Protein AF-A0A7R8ZT11-F1 (afdb_monomer)

Mean predicted aligned error: 12.41 Å

Organism: NCBI:txid163714

Solvent-accessible surface area (backbone atoms only — not comparable to full-atom values): 19523 Å² total; per-residue (Å²): 108,67,71,62,51,53,49,49,50,23,44,51,50,37,40,54,50,40,50,67,35,87,71,30,48,39,66,86,60,92,81,59,77,40,40,55,32,38,47,83,44,87,46,26,55,61,50,39,49,46,36,60,77,75,43,62,62,94,85,48,67,56,92,60,43,49,27,30,87,73,43,95,49,82,79,41,38,38,29,18,35,38,46,68,54,80,60,58,59,69,60,38,50,49,48,38,50,47,50,51,54,42,65,74,65,52,66,49,76,48,78,46,81,59,100,64,36,32,41,37,34,36,26,60,79,56,58,66,69,57,55,50,48,55,34,46,75,71,51,40,46,40,86,88,74,68,62,76,81,88,97,57,83,43,61,77,72,38,45,71,50,94,97,43,27,31,68,63,78,74,39,60,89,73,72,83,79,61,64,48,67,37,38,22,34,41,74,88,68,90,75,91,54,88,50,66,72,54,45,54,52,32,56,76,70,70,52,86,80,66,50,72,62,53,49,50,51,49,51,52,50,56,44,64,76,51,47,74,54,46,93,84,37,38,53,75,52,57,37,51,43,60,41,73,40,50,50,71,58,47,52,59,48,37,72,80,33,77,84,64,57,66,43,85,50,85,86,28,33,29,36,41,44,39,54,60,38,36,76,71,61,42,42,50,37,68,62,87,41,24,31,26,30,74,79,31,42,35,25,46,34,36,82,51,96,50,51,76,63,54,53,49,53,53,52,49,53,51,33,53,52,43,27,72,75,66,76,42,74,63,48,69,60,58,84,87,83,76,91,129

Secondary structure (DSSP, 8-state):
-HHHHHHHHHHHHHHHHHHTSTT-B-PPPSS-SEEEEE-S-S-HHHHHHHHHHH--BTTB----EESGGGSSSTTTTTTEEEEE--S-HHHHHHHHHHHHHHHHH---EEEEE-SSEEEEEEETTS-HHHHHHHHHHTT-B-TTS----SSS--HHHHT-BTTB-IIIIISTTT----EEEEEEEPSS------SHHHHHHHHHTT-SS--HHHHHHHHHHHHHHHS--TTTS-EEEE-BPPPEE-HHHHHHHHHH-TT--EEEETTEEEE-HHHHHHHTT-TT-EETTEEE-SS-TTEEEESSS--HHHHHHHHHHHHHHHHHHHS-PPPBSS------

Nearest PDB structures (foldseek):
  4jay-assembly1_A  TM=9.332E-01  e=8.744E-22  Pseudomonas aeruginosa PAO1
  3i99-assembly1_A  TM=8.930E-01  e=1.673E-18  Vibrio cholerae O1 biovar El Tor str. N16961
  1uxy-assembly1_A  TM=8.915E-01  e=1.581E-18  Escherichia coli
  2q85-assembly1_A  TM=8.861E-01  e=2.636E-18  Escherichia coli
  2gb3-assembly3_E  TM=9.136E-01  e=2.667E-07  Thermotoga maritima

Sequence (340 aa):
MEVREEYIKRRDALVNALNAIDGVTCPMPKGAFYCVAKLPVEDAEHFCQWLLESFDVNGDTLMMAPGAGFYSDPNNGKDEVRLAYVLNSDDLLKCAKIIEEGLKAYPGIEVQETSGAVLVSAAAGEVWDELVAFCVQKNWGGLENLSLIPGTLSPEECRFEYRDSLFKSHAPGRYLIWKVHFVLKKSPHEVHTQYGAIQEELNQRNIQNPTIADIREVVCYIRQSKLPDPKKLPNGGSFFKNPVVTKVQYDALKEKHPNLVAYPSGSDMKLAAGWLIDNLGWKGKRMGKVGVHDKQALVLVNYEDGSGKDIYDLSQAIIQEVSQAYDVELEREVRVVTSS

Structure (mmCIF, N/CA/C/O backbone):
data_AF-A0A7R8ZT11-F1
#
_entry.id   AF-A0A7R8ZT11-F1
#
loop_
_atom_site.group_PDB
_atom_site.id
_atom_site.type_symbol
_atom_site.label_atom_id
_atom_site.label_alt_id
_atom_site.label_comp_id
_atom_site.label_asym_id
_atom_site.label_entity_id
_atom_site.label_seq_id
_atom_site.pdbx_PDB_ins_code
_atom_site.Cartn_x
_atom_site.Cartn_y
_atom_site.Cartn_z
_atom_site.occupancy
_atom_site.B_iso_or_equiv
_atom_site.auth_seq_id
_atom_site.auth_comp_id
_atom_site.auth_asym_id
_atom_site.auth_atom_id
_atom_site.pdbx_PDB_model_num
ATOM 1 N N . MET A 1 1 ? 26.269 -11.661 -51.919 1.00 60.69 1 MET A N 1
ATOM 2 C CA . MET A 1 1 ? 26.413 -10.220 -51.612 1.00 60.69 1 MET A CA 1
ATOM 3 C C . MET A 1 1 ? 25.163 -9.714 -50.923 1.00 60.69 1 MET A C 1
ATOM 5 O O . MET A 1 1 ? 25.269 -9.324 -49.773 1.00 60.69 1 MET A O 1
ATOM 9 N N . GLU A 1 2 ? 23.997 -9.903 -51.536 1.00 75.19 2 GLU A N 1
ATOM 10 C CA . GLU A 1 2 ? 22.678 -9.447 -51.063 1.00 75.19 2 GLU A CA 1
ATOM 11 C C . GLU A 1 2 ? 22.346 -9.770 -49.589 1.00 75.19 2 GLU A C 1
ATOM 13 O O . GLU A 1 2 ? 22.027 -8.877 -48.814 1.00 75.19 2 GLU A O 1
ATOM 18 N N . VAL A 1 3 ? 22.527 -11.021 -49.141 1.00 78.75 3 VAL A N 1
ATOM 19 C CA . VAL A 1 3 ? 22.252 -11.414 -47.738 1.00 78.75 3 VAL A CA 1
ATOM 20 C C . VAL A 1 3 ? 23.179 -10.710 -46.740 1.00 78.75 3 VAL A C 1
ATOM 22 O O . VAL A 1 3 ? 22.765 -10.342 -45.645 1.00 78.75 3 VAL A O 1
ATOM 25 N N . ARG A 1 4 ? 24.450 -10.512 -47.111 1.00 83.06 4 ARG A N 1
ATOM 26 C CA . ARG A 1 4 ? 25.437 -9.840 -46.255 1.00 83.06 4 ARG A CA 1
ATOM 27 C C . ARG A 1 4 ? 25.153 -8.341 -46.166 1.00 83.06 4 ARG A C 1
ATOM 29 O O . ARG A 1 4 ? 25.341 -7.762 -45.103 1.00 83.06 4 ARG A O 1
ATOM 36 N N . GLU A 1 5 ? 24.715 -7.732 -47.261 1.00 86.19 5 GLU A N 1
ATOM 37 C CA . GLU A 1 5 ? 24.326 -6.320 -47.314 1.00 86.19 5 GLU A CA 1
ATOM 38 C C . GLU A 1 5 ? 23.067 -6.058 -46.489 1.00 86.19 5 GLU A C 1
ATOM 40 O O . GLU A 1 5 ? 23.065 -5.157 -45.655 1.00 86.19 5 GLU A O 1
ATOM 45 N N . GLU A 1 6 ? 22.042 -6.899 -46.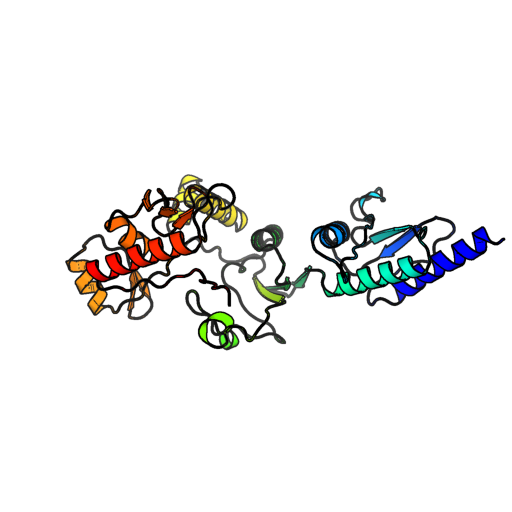633 1.00 86.19 6 GLU A N 1
ATOM 46 C CA . GLU A 1 6 ? 20.817 -6.816 -45.834 1.00 86.19 6 GLU A CA 1
ATOM 47 C C . GLU A 1 6 ? 21.102 -7.008 -44.336 1.00 86.19 6 GLU A C 1
ATOM 49 O O . GLU A 1 6 ? 20.563 -6.301 -43.485 1.00 86.19 6 GLU A O 1
ATOM 54 N N . TYR A 1 7 ? 22.015 -7.919 -44.000 1.00 86.06 7 TYR A N 1
ATOM 55 C CA . TYR A 1 7 ? 22.458 -8.125 -42.627 1.00 86.06 7 TYR A CA 1
ATOM 56 C C . TYR A 1 7 ? 23.177 -6.900 -42.045 1.00 86.06 7 TYR A C 1
ATOM 58 O O . TYR A 1 7 ? 22.883 -6.480 -40.926 1.00 86.06 7 TYR A O 1
ATOM 66 N N . ILE A 1 8 ? 24.103 -6.309 -42.808 1.00 88.81 8 ILE A N 1
ATOM 67 C CA . ILE A 1 8 ? 24.802 -5.078 -42.417 1.00 88.81 8 ILE A CA 1
ATOM 68 C C . ILE A 1 8 ? 23.792 -3.945 -42.224 1.00 88.81 8 ILE A C 1
ATOM 70 O O . ILE A 1 8 ? 23.846 -3.254 -41.213 1.00 88.81 8 ILE A O 1
ATOM 74 N N . LYS A 1 9 ? 22.819 -3.814 -43.130 1.00 91.31 9 LYS A N 1
ATOM 75 C CA . LYS A 1 9 ? 21.756 -2.811 -43.044 1.00 91.31 9 LYS A CA 1
ATOM 76 C C . LYS A 1 9 ? 20.919 -2.956 -41.769 1.00 91.31 9 LYS A C 1
ATOM 78 O O . LYS A 1 9 ? 20.691 -1.963 -41.087 1.00 91.31 9 LYS A O 1
ATOM 83 N N . ARG A 1 10 ? 20.478 -4.171 -41.421 1.00 92.75 10 ARG A N 1
ATOM 84 C CA . ARG A 1 10 ? 19.708 -4.439 -40.187 1.00 92.75 10 ARG A CA 1
ATOM 85 C C . ARG A 1 10 ? 20.514 -4.159 -38.927 1.00 92.75 10 ARG A C 1
ATOM 87 O O . ARG A 1 10 ? 20.012 -3.499 -38.021 1.00 92.75 10 ARG A O 1
ATOM 94 N N . ARG A 1 11 ? 21.766 -4.628 -38.896 1.00 93.19 11 ARG A N 1
ATOM 95 C CA . ARG A 1 11 ? 22.707 -4.359 -37.805 1.00 93.19 11 ARG A CA 1
ATOM 96 C C . ARG A 1 11 ? 22.867 -2.859 -37.596 1.00 93.19 11 ARG A C 1
ATOM 98 O O . ARG A 1 11 ? 22.682 -2.383 -36.485 1.00 93.19 11 ARG A O 1
ATOM 105 N N . ASP A 1 12 ? 23.209 -2.135 -38.658 1.00 93.88 12 ASP A N 1
ATOM 106 C CA . ASP A 1 12 ? 23.508 -0.708 -38.583 1.00 93.88 12 ASP A CA 1
ATOM 107 C C . ASP A 1 12 ? 22.255 0.083 -38.199 1.00 93.88 12 ASP A C 1
ATOM 109 O O . ASP A 1 12 ? 22.345 0.978 -37.366 1.00 93.88 12 ASP A O 1
ATOM 113 N N . ALA A 1 13 ? 21.078 -0.285 -38.719 1.00 94.00 13 ALA A N 1
ATOM 114 C CA . ALA A 1 13 ? 19.811 0.331 -38.330 1.00 94.00 13 ALA A CA 1
ATOM 115 C C . ALA A 1 13 ? 19.540 0.195 -36.823 1.00 94.00 13 ALA A C 1
ATOM 117 O O . ALA A 1 13 ? 19.304 1.204 -36.162 1.00 94.00 13 ALA A O 1
ATOM 118 N N . LEU A 1 14 ? 19.622 -1.023 -36.270 1.00 94.88 14 LEU A N 1
ATOM 119 C CA . LEU A 1 14 ? 19.383 -1.245 -34.842 1.00 94.88 14 LEU A CA 1
ATOM 120 C C . LEU A 1 14 ? 20.453 -0.567 -33.976 1.00 94.88 14 LEU A C 1
ATOM 122 O O . LEU A 1 14 ? 20.117 0.159 -33.049 1.00 94.88 14 LEU A O 1
ATOM 126 N N . VAL A 1 15 ? 21.739 -0.780 -34.276 1.00 95.69 15 VAL A N 1
ATOM 127 C CA . VAL A 1 15 ? 22.851 -0.250 -33.467 1.00 95.69 15 VAL A CA 1
ATOM 128 C C . VAL A 1 15 ? 22.855 1.279 -33.465 1.00 95.69 15 VAL A C 1
ATOM 130 O O . VAL A 1 15 ? 23.066 1.884 -32.416 1.00 95.69 15 VAL A O 1
ATOM 133 N N . ASN A 1 16 ? 22.598 1.920 -34.609 1.00 96.12 16 ASN A N 1
ATOM 134 C CA . ASN A 1 16 ? 22.519 3.379 -34.674 1.00 96.12 16 ASN A CA 1
ATOM 135 C C . ASN A 1 16 ? 21.292 3.910 -33.925 1.00 96.12 16 ASN A C 1
ATOM 137 O O . ASN A 1 16 ? 21.411 4.914 -33.231 1.00 96.12 16 ASN A O 1
ATOM 141 N N . ALA A 1 17 ? 20.141 3.237 -34.031 1.00 95.88 17 ALA A N 1
ATOM 142 C CA . ALA A 1 17 ? 18.938 3.631 -33.302 1.00 95.88 17 ALA A CA 1
ATOM 143 C C . ALA A 1 17 ? 19.121 3.499 -31.782 1.00 95.88 17 ALA A C 1
ATOM 145 O O . ALA A 1 17 ? 18.764 4.414 -31.053 1.00 95.88 17 ALA A O 1
ATOM 146 N N . LEU A 1 18 ? 19.745 2.416 -31.305 1.00 96.38 18 LEU A N 1
ATOM 147 C CA . LEU A 1 18 ? 20.050 2.232 -29.882 1.00 96.38 18 LEU A CA 1
ATOM 148 C C . LEU A 1 18 ? 21.017 3.297 -29.357 1.00 96.38 18 LEU A C 1
ATOM 150 O O . LEU A 1 18 ? 20.770 3.869 -28.306 1.00 96.38 18 LEU A O 1
ATOM 154 N N . ASN A 1 19 ? 22.087 3.605 -30.095 1.00 97.00 19 ASN A N 1
ATOM 155 C CA . ASN A 1 19 ? 23.046 4.645 -29.697 1.00 97.00 19 ASN A CA 1
ATOM 156 C C . ASN A 1 19 ? 22.486 6.079 -29.800 1.00 97.00 19 ASN A C 1
ATOM 158 O O . ASN A 1 19 ? 23.157 7.016 -29.375 1.00 97.00 19 ASN A O 1
ATOM 162 N N . ALA A 1 20 ? 21.301 6.271 -30.387 1.00 96.19 20 ALA A N 1
ATOM 163 C CA . ALA A 1 20 ? 20.607 7.558 -30.386 1.00 96.19 20 ALA A CA 1
ATOM 164 C C . ALA A 1 20 ? 19.774 7.782 -29.110 1.00 96.19 20 ALA A C 1
ATOM 166 O O . ALA A 1 20 ? 19.341 8.908 -28.866 1.00 96.19 20 ALA A O 1
ATOM 167 N N . ILE A 1 21 ? 19.549 6.734 -28.310 1.00 95.44 21 ILE A N 1
ATOM 168 C CA . ILE A 1 21 ? 18.826 6.804 -27.039 1.00 95.44 21 ILE A CA 1
ATOM 169 C C . ILE A 1 21 ? 19.785 7.299 -25.954 1.00 95.44 21 ILE A C 1
ATOM 171 O O . ILE A 1 21 ? 20.896 6.786 -25.813 1.00 95.44 21 ILE A O 1
ATOM 175 N N . ASP A 1 22 ? 19.351 8.285 -25.169 1.00 90.31 22 ASP A N 1
ATOM 176 C CA . ASP A 1 22 ? 20.171 8.847 -24.096 1.00 90.31 22 ASP A CA 1
ATOM 177 C C . ASP A 1 22 ? 20.555 7.776 -23.057 1.00 90.31 22 ASP A C 1
ATOM 179 O O . ASP A 1 22 ? 19.737 6.951 -22.648 1.00 90.31 22 ASP A O 1
ATOM 183 N N . GLY A 1 23 ? 21.829 7.755 -22.662 1.00 89.81 23 GLY A N 1
ATOM 184 C CA . GLY A 1 23 ? 22.378 6.773 -21.719 1.00 89.81 23 GLY A CA 1
ATOM 185 C C . GLY A 1 23 ? 22.571 5.343 -22.251 1.00 89.81 23 GLY A C 1
ATOM 186 O O . GLY A 1 23 ? 23.163 4.525 -21.545 1.00 89.81 23 GLY A O 1
ATOM 187 N N . VAL A 1 24 ? 22.139 5.020 -23.477 1.00 95.94 24 VAL A N 1
ATOM 188 C CA . VAL A 1 24 ? 22.341 3.693 -24.084 1.00 95.94 24 VAL A CA 1
ATOM 189 C C . VAL A 1 24 ? 23.646 3.658 -24.874 1.00 95.94 24 VAL A C 1
ATOM 191 O O . VAL A 1 24 ? 23.954 4.558 -25.652 1.00 95.94 24 VAL A O 1
ATOM 194 N N . THR A 1 25 ? 24.417 2.580 -24.716 1.00 96.06 25 THR A N 1
ATOM 195 C CA . THR A 1 25 ? 25.615 2.345 -25.537 1.00 96.06 25 THR A CA 1
ATOM 196 C C . THR A 1 25 ? 25.604 0.948 -26.135 1.00 96.06 25 THR A C 1
ATOM 198 O O . THR A 1 25 ? 25.435 -0.050 -25.442 1.00 96.06 25 THR A O 1
ATOM 201 N N . CYS A 1 26 ? 25.794 0.853 -27.448 1.00 96.06 26 CYS A N 1
ATOM 202 C CA . CYS A 1 26 ? 25.791 -0.411 -28.171 1.00 96.06 26 CYS A CA 1
ATOM 203 C C . CYS A 1 26 ? 27.009 -0.496 -29.105 1.00 96.06 26 CYS A C 1
ATOM 205 O O . CYS A 1 26 ? 27.027 0.152 -30.158 1.00 96.06 26 CYS A O 1
ATOM 207 N N . PRO A 1 27 ? 28.056 -1.267 -28.750 1.00 93.56 27 PRO A N 1
ATOM 208 C CA . PRO A 1 27 ? 29.208 -1.461 -29.619 1.00 93.56 27 PRO A CA 1
ATOM 209 C C . PRO A 1 27 ? 28.843 -2.232 -30.891 1.00 93.56 27 PRO A C 1
ATOM 211 O O . PRO A 1 27 ? 28.053 -3.176 -30.881 1.00 93.56 27 PRO A O 1
ATOM 214 N N . MET A 1 28 ? 29.499 -1.873 -31.997 1.00 91.88 28 MET A N 1
ATOM 215 C CA . MET A 1 28 ? 29.279 -2.525 -33.286 1.00 91.88 28 MET A CA 1
ATOM 216 C C . MET A 1 28 ? 29.750 -3.995 -33.253 1.00 91.88 28 MET A C 1
ATOM 218 O O . MET A 1 28 ? 30.942 -4.252 -33.036 1.00 91.88 28 MET A O 1
ATOM 222 N N . PRO A 1 29 ? 28.870 -4.982 -33.510 1.00 89.12 29 PRO A N 1
ATOM 223 C CA . PRO A 1 29 ? 29.236 -6.391 -33.422 1.00 89.12 29 PRO A CA 1
ATOM 224 C C . PRO A 1 29 ? 30.110 -6.836 -34.606 1.00 89.12 29 PRO A C 1
ATOM 226 O O . PRO A 1 29 ? 29.839 -6.537 -35.773 1.00 89.12 29 PRO A O 1
ATOM 229 N N . LYS A 1 30 ? 31.154 -7.621 -34.308 1.00 79.56 30 LYS A N 1
ATOM 230 C CA . LYS A 1 30 ? 32.132 -8.150 -35.279 1.00 79.56 30 LYS A CA 1
ATOM 231 C C . LYS A 1 30 ? 31.776 -9.571 -35.747 1.00 79.56 30 LYS A C 1
ATOM 233 O O . LYS A 1 30 ? 32.605 -10.470 -35.681 1.00 79.56 30 LYS A O 1
ATOM 238 N N . GLY A 1 31 ? 30.537 -9.771 -36.211 1.00 73.31 31 GLY A N 1
ATOM 239 C CA . GLY A 1 31 ? 30.114 -11.009 -36.895 1.00 73.31 31 GLY A CA 1
ATOM 240 C C . GLY A 1 31 ? 29.087 -11.897 -36.179 1.00 73.31 31 GLY A C 1
ATOM 241 O O . GLY A 1 31 ? 28.786 -12.972 -36.683 1.00 73.31 31 GLY A O 1
ATOM 242 N N . ALA A 1 32 ? 28.535 -11.469 -35.042 1.00 78.38 32 ALA A N 1
ATOM 243 C CA . ALA A 1 32 ? 27.457 -12.177 -34.341 1.00 78.38 32 ALA A CA 1
ATOM 244 C C . ALA A 1 32 ? 26.077 -11.648 -34.753 1.00 78.38 32 ALA A C 1
ATOM 246 O O . ALA A 1 32 ? 25.949 -10.435 -34.853 1.00 78.38 32 ALA A O 1
ATOM 247 N N . PHE A 1 33 ? 25.055 -12.509 -34.896 1.00 84.56 33 PHE A N 1
ATOM 248 C CA . PHE A 1 33 ? 23.655 -12.175 -35.278 1.00 84.56 33 PHE A CA 1
ATOM 249 C C . PHE A 1 33 ? 22.863 -11.368 -34.234 1.00 84.56 33 PHE A C 1
ATOM 251 O O . PHE A 1 33 ? 21.650 -11.190 -34.352 1.00 84.56 33 PHE A O 1
ATOM 258 N N . TYR A 1 34 ? 23.552 -10.884 -33.207 1.00 90.12 34 TYR A N 1
ATOM 259 C CA . TYR A 1 34 ? 23.012 -10.072 -32.135 1.00 90.12 34 TYR A CA 1
ATOM 260 C C . TYR A 1 34 ? 24.013 -8.985 -31.747 1.00 90.12 34 TYR A C 1
ATOM 262 O O . TYR A 1 34 ? 25.215 -9.094 -32.012 1.00 90.12 34 TYR A O 1
ATOM 270 N N . CYS A 1 35 ? 23.510 -7.921 -31.138 1.00 92.44 35 CYS A N 1
ATOM 271 C CA . CYS A 1 35 ? 24.315 -6.911 -30.470 1.00 92.44 35 CYS A CA 1
ATOM 272 C C . CYS A 1 35 ? 24.092 -6.998 -28.960 1.00 92.44 35 CYS A C 1
ATOM 274 O O . CYS A 1 35 ? 23.069 -7.509 -28.498 1.00 92.44 35 CYS A O 1
ATOM 276 N N . VAL A 1 36 ? 25.073 -6.517 -28.204 1.00 93.31 36 VAL A N 1
ATOM 277 C CA . VAL A 1 36 ? 24.948 -6.298 -26.763 1.00 93.31 36 VAL A CA 1
ATOM 278 C C . VAL A 1 36 ? 24.817 -4.797 -26.582 1.00 93.31 36 VAL A C 1
ATOM 280 O O . VAL A 1 36 ? 25.636 -4.052 -27.117 1.00 93.31 36 VAL A O 1
ATOM 283 N N . ALA A 1 37 ? 23.764 -4.353 -25.914 1.00 95.38 37 ALA A N 1
ATOM 284 C CA . ALA A 1 37 ? 23.552 -2.954 -25.589 1.00 95.38 37 ALA A CA 1
ATOM 285 C C . ALA A 1 37 ? 23.572 -2.801 -24.075 1.00 95.38 37 ALA A C 1
ATOM 287 O O . ALA A 1 37 ? 22.926 -3.568 -23.366 1.00 95.38 37 ALA A O 1
ATOM 288 N N . LYS A 1 38 ? 24.314 -1.812 -23.601 1.00 95.62 38 LYS A N 1
ATOM 289 C CA . LYS A 1 38 ? 24.303 -1.374 -22.219 1.00 95.62 38 LYS A CA 1
ATOM 290 C C . LYS A 1 38 ? 23.210 -0.325 -22.054 1.00 95.62 38 LYS A C 1
ATOM 292 O O . LYS A 1 38 ? 23.188 0.653 -22.805 1.00 95.62 38 LYS A O 1
ATOM 297 N N . LEU A 1 39 ? 22.313 -0.552 -21.107 1.00 94.12 39 LEU A N 1
ATOM 298 C CA . LEU A 1 39 ? 21.180 0.308 -20.794 1.00 94.12 39 LEU A CA 1
ATOM 299 C C . LEU A 1 39 ? 21.464 1.112 -19.513 1.00 94.12 39 LEU A C 1
ATOM 301 O O . LEU A 1 39 ? 22.208 0.639 -18.654 1.00 94.12 39 LEU A O 1
ATOM 305 N N . PRO A 1 40 ? 20.864 2.300 -19.339 1.00 90.81 40 PRO A N 1
ATOM 306 C CA . PRO A 1 40 ? 20.996 3.094 -18.118 1.00 90.81 40 PRO A CA 1
ATOM 307 C C . PRO A 1 40 ? 20.073 2.571 -16.998 1.00 90.81 40 PRO A C 1
ATOM 309 O O . PRO A 1 40 ? 19.267 3.315 -16.449 1.00 90.81 40 PRO A O 1
ATOM 312 N N . VAL A 1 41 ? 20.167 1.278 -16.673 1.00 87.06 41 VAL A N 1
ATOM 313 C CA . VAL A 1 41 ? 19.380 0.614 -15.617 1.00 87.06 41 VAL A CA 1
ATOM 314 C C . VAL A 1 41 ? 20.305 -0.173 -14.693 1.00 87.06 41 VAL A C 1
ATOM 316 O O . VAL A 1 41 ? 21.310 -0.711 -15.145 1.00 87.06 41 VAL A O 1
ATOM 319 N N . GLU A 1 42 ? 19.975 -0.263 -13.402 1.00 83.62 42 GLU A N 1
ATOM 320 C CA . GLU A 1 42 ? 20.773 -1.052 -12.445 1.00 83.62 42 GLU A CA 1
ATOM 321 C C . GLU A 1 42 ? 20.585 -2.569 -12.620 1.00 83.62 42 GLU A C 1
ATOM 323 O O . GLU A 1 42 ? 21.495 -3.345 -12.321 1.00 83.62 42 GLU A O 1
ATOM 328 N N . ASP A 1 43 ? 19.409 -2.974 -13.110 1.00 86.44 43 ASP A N 1
ATOM 329 C CA . ASP A 1 43 ? 19.010 -4.366 -13.309 1.00 86.44 43 ASP A CA 1
ATOM 330 C C . ASP A 1 43 ? 18.259 -4.528 -14.644 1.00 86.44 43 ASP A C 1
ATOM 332 O O . ASP A 1 43 ? 17.075 -4.198 -14.781 1.00 86.44 43 ASP A O 1
ATOM 336 N N . ALA A 1 44 ? 18.978 -5.015 -15.654 1.00 90.00 44 ALA A N 1
ATOM 337 C CA . ALA A 1 44 ? 18.464 -5.290 -16.987 1.00 90.00 44 ALA A CA 1
ATOM 338 C C . ALA A 1 44 ? 17.548 -6.521 -17.030 1.00 90.00 44 ALA A C 1
ATOM 340 O O . ALA A 1 44 ? 16.741 -6.631 -17.953 1.00 90.00 44 ALA A O 1
ATOM 341 N N . GLU A 1 45 ? 17.653 -7.443 -16.070 1.00 88.94 45 GLU A N 1
ATOM 342 C CA . GLU A 1 45 ? 16.756 -8.595 -15.969 1.00 88.94 45 GLU A CA 1
ATOM 343 C C . GLU A 1 45 ? 15.371 -8.137 -15.521 1.00 88.94 45 GLU A C 1
ATOM 345 O O . GLU A 1 45 ? 14.391 -8.406 -16.221 1.00 88.94 45 GLU A O 1
ATOM 350 N N . HIS A 1 46 ? 15.308 -7.338 -14.451 1.00 85.25 46 HIS A N 1
ATOM 351 C CA . HIS A 1 46 ? 14.058 -6.715 -14.015 1.00 85.25 46 HIS A CA 1
ATOM 352 C C . HIS A 1 46 ? 13.467 -5.816 -15.110 1.00 85.25 46 HIS A C 1
ATOM 354 O O . HIS A 1 46 ? 12.269 -5.888 -15.386 1.00 85.25 46 HIS A O 1
ATOM 360 N N . PHE A 1 47 ? 14.304 -5.045 -15.818 1.00 88.38 47 PHE A N 1
ATOM 361 C CA . PHE A 1 47 ? 13.843 -4.220 -16.939 1.00 88.38 47 PHE A CA 1
ATOM 362 C C . PHE A 1 47 ? 13.197 -5.058 -18.044 1.00 88.38 47 PHE A C 1
ATOM 364 O O . PHE A 1 47 ? 12.109 -4.727 -18.508 1.00 88.38 47 PHE A O 1
ATOM 371 N N . CYS A 1 48 ? 13.831 -6.163 -18.450 1.00 90.38 48 CYS A N 1
ATOM 372 C CA . CYS A 1 48 ? 13.290 -7.052 -19.480 1.00 90.38 48 CYS A CA 1
ATOM 373 C C . CYS A 1 48 ? 11.980 -7.718 -19.038 1.00 90.38 48 CYS A C 1
ATOM 375 O O . CYS A 1 48 ? 11.065 -7.847 -19.851 1.00 90.38 48 CYS A O 1
ATOM 377 N N . GLN A 1 49 ? 11.883 -8.132 -17.773 1.00 87.12 49 GLN A N 1
ATOM 378 C CA . GLN A 1 49 ? 10.666 -8.725 -17.224 1.00 87.12 49 GLN A CA 1
ATOM 379 C C . GLN A 1 49 ? 9.518 -7.709 -17.198 1.00 87.12 49 GLN A C 1
ATOM 381 O O . GLN A 1 49 ? 8.448 -7.977 -17.742 1.00 87.12 49 GLN A O 1
ATOM 386 N N . TRP A 1 50 ? 9.758 -6.522 -16.637 1.00 86.94 50 TRP A N 1
ATOM 387 C CA . TRP A 1 50 ? 8.769 -5.449 -16.591 1.00 86.94 50 TRP A CA 1
ATOM 388 C C . TRP A 1 50 ? 8.299 -5.048 -17.992 1.00 86.94 50 TRP A C 1
ATOM 390 O O . TRP A 1 50 ? 7.095 -4.911 -18.217 1.00 86.94 50 TRP A O 1
ATOM 400 N N . LEU A 1 51 ? 9.231 -4.919 -18.944 1.00 88.81 51 LEU A N 1
ATOM 401 C CA . LEU A 1 51 ? 8.910 -4.540 -20.319 1.00 88.81 51 LEU A CA 1
ATOM 402 C C . LEU A 1 51 ? 7.936 -5.538 -20.963 1.00 88.81 51 LEU A C 1
ATOM 404 O O . LEU A 1 51 ? 7.050 -5.133 -21.703 1.00 88.81 51 LEU A O 1
ATOM 408 N N . LEU A 1 52 ? 8.073 -6.831 -20.659 1.00 88.69 52 LEU A N 1
ATOM 409 C CA . LEU A 1 52 ? 7.211 -7.892 -21.185 1.00 88.69 52 LEU A CA 1
ATOM 410 C C . LEU A 1 52 ? 5.866 -8.014 -20.465 1.00 88.69 52 LEU A C 1
ATOM 412 O O . LEU A 1 52 ? 4.862 -8.332 -21.099 1.00 88.69 52 LEU A O 1
ATOM 416 N N . GLU A 1 53 ? 5.846 -7.826 -19.147 1.00 83.69 53 GLU A N 1
ATOM 417 C CA . GLU A 1 53 ? 4.658 -8.077 -18.325 1.00 83.69 53 GLU A CA 1
ATOM 418 C C . GLU A 1 53 ? 3.742 -6.856 -18.207 1.00 83.69 53 GLU A C 1
ATOM 420 O O . GLU A 1 53 ? 2.538 -7.007 -18.004 1.00 83.69 53 GLU A O 1
ATOM 425 N N . SER A 1 54 ? 4.316 -5.654 -18.282 1.00 80.69 54 SER A N 1
ATOM 426 C CA . SER A 1 54 ? 3.673 -4.429 -17.794 1.00 80.69 54 SER A CA 1
ATOM 427 C C . SER A 1 54 ? 3.832 -3.215 -18.709 1.00 80.69 54 SER A C 1
ATOM 429 O O . SER A 1 54 ? 3.344 -2.141 -18.355 1.00 80.69 54 SER A O 1
ATOM 431 N N . PHE A 1 55 ? 4.496 -3.349 -19.862 1.00 85.81 55 PHE A N 1
ATOM 432 C CA . PHE A 1 55 ? 4.714 -2.230 -20.774 1.00 85.81 55 PHE A CA 1
ATOM 433 C C . PHE A 1 55 ? 4.432 -2.586 -22.233 1.00 85.81 55 PHE A C 1
ATOM 435 O O . PHE A 1 55 ? 4.848 -3.622 -22.752 1.00 85.81 55 PHE A O 1
ATOM 442 N N . ASP A 1 56 ? 3.762 -1.669 -22.919 1.00 90.31 56 ASP A N 1
ATOM 443 C CA . ASP A 1 56 ? 3.564 -1.714 -24.357 1.00 90.31 56 ASP A CA 1
ATOM 444 C C . ASP A 1 56 ? 3.556 -0.296 -24.933 1.00 90.31 56 ASP A C 1
ATOM 446 O O . ASP A 1 56 ? 3.290 0.691 -24.243 1.00 90.31 56 ASP A O 1
ATOM 450 N N . VAL A 1 57 ? 3.846 -0.197 -26.226 1.00 87.38 57 VAL A N 1
ATOM 451 C CA . VAL A 1 57 ? 3.689 1.031 -26.999 1.00 87.38 57 VAL A CA 1
ATOM 452 C C . VAL A 1 57 ? 2.694 0.752 -28.117 1.00 87.38 57 VAL A C 1
ATOM 454 O O . VAL A 1 57 ? 3.049 0.196 -29.153 1.00 87.38 57 VAL A O 1
ATOM 457 N N . ASN A 1 58 ? 1.445 1.184 -27.928 1.00 87.75 58 ASN A N 1
ATOM 458 C CA . ASN A 1 58 ? 0.328 0.942 -28.853 1.00 87.75 58 ASN A CA 1
ATOM 459 C C . ASN A 1 58 ? 0.007 -0.553 -29.057 1.00 87.75 58 ASN A C 1
ATOM 461 O O . ASN A 1 58 ? -0.343 -0.964 -30.162 1.00 87.75 58 ASN A O 1
ATOM 465 N N . GLY A 1 59 ? 0.118 -1.358 -28.001 1.00 86.00 59 GLY A N 1
ATOM 466 C CA . GLY A 1 59 ? -0.120 -2.802 -28.019 1.00 86.00 59 GLY A CA 1
ATOM 467 C C . GLY A 1 59 ? 1.090 -3.646 -28.429 1.00 86.00 59 GLY A C 1
ATOM 468 O O . GLY A 1 59 ? 0.998 -4.872 -28.383 1.00 86.00 59 GLY A O 1
ATOM 469 N N . ASP A 1 60 ? 2.212 -3.021 -28.798 1.00 88.50 60 ASP A N 1
ATOM 470 C CA . ASP A 1 60 ? 3.460 -3.711 -29.127 1.00 88.50 60 ASP A CA 1
ATOM 471 C C . ASP A 1 60 ? 4.414 -3.726 -27.922 1.00 88.50 60 ASP A C 1
ATOM 473 O O . ASP A 1 60 ? 4.657 -2.696 -27.294 1.00 88.50 60 ASP A O 1
ATOM 477 N N . THR A 1 61 ? 5.019 -4.881 -27.643 1.00 90.31 61 THR A N 1
ATOM 478 C CA . THR A 1 61 ? 6.090 -5.038 -26.645 1.00 90.31 61 THR A CA 1
ATOM 479 C C . THR A 1 61 ? 7.334 -5.668 -27.277 1.00 90.31 61 THR A C 1
ATOM 481 O O . THR A 1 61 ? 7.341 -6.050 -28.452 1.00 90.31 61 THR A O 1
ATOM 484 N N . LEU A 1 62 ? 8.413 -5.765 -26.504 1.00 90.25 62 LEU A N 1
ATOM 485 C CA . LEU A 1 62 ? 9.698 -6.274 -26.946 1.00 90.25 62 LEU A CA 1
ATOM 486 C C . LEU A 1 62 ? 10.244 -7.330 -25.985 1.00 90.25 62 LEU A C 1
ATOM 488 O O . LEU A 1 62 ? 10.428 -7.084 -24.799 1.00 90.25 62 LEU A O 1
ATOM 492 N N . MET A 1 63 ? 10.624 -8.479 -26.542 1.00 87.12 63 MET A N 1
ATOM 493 C CA . MET A 1 63 ? 11.411 -9.482 -25.832 1.00 87.12 63 MET A CA 1
ATOM 494 C C . MET A 1 63 ? 12.906 -9.235 -26.043 1.00 87.12 63 MET A C 1
ATOM 496 O O . MET A 1 63 ? 13.390 -9.221 -27.176 1.00 87.12 63 MET A O 1
ATOM 500 N N . MET A 1 64 ? 13.647 -9.103 -24.944 1.00 90.06 64 MET A N 1
ATOM 501 C CA . MET A 1 64 ? 15.109 -9.018 -24.929 1.00 90.06 64 MET A CA 1
ATOM 502 C C . MET A 1 64 ? 15.684 -10.043 -23.959 1.00 90.06 64 MET A C 1
ATOM 504 O O . MET A 1 64 ? 15.021 -10.456 -23.011 1.00 90.06 64 MET A O 1
ATOM 508 N N . ALA A 1 65 ? 16.926 -10.461 -24.201 1.00 90.38 65 ALA A N 1
ATOM 509 C CA . ALA A 1 65 ? 17.627 -11.364 -23.298 1.00 90.38 65 ALA A CA 1
ATOM 510 C C . ALA A 1 65 ? 18.607 -10.570 -22.418 1.00 90.38 65 ALA A C 1
ATOM 512 O O . ALA A 1 65 ? 19.500 -9.930 -22.980 1.00 90.38 65 ALA A O 1
ATOM 513 N N . PRO A 1 66 ? 18.520 -10.639 -21.079 1.00 91.75 66 PRO A N 1
ATOM 514 C CA . PRO A 1 66 ? 19.482 -9.976 -20.204 1.00 91.75 66 PRO A CA 1
ATOM 515 C C . PRO A 1 66 ? 20.901 -10.548 -20.372 1.00 91.75 66 PRO A C 1
ATOM 517 O O . PRO A 1 66 ? 21.106 -11.694 -20.801 1.00 91.75 66 PRO A O 1
ATOM 520 N N . GLY A 1 67 ? 21.896 -9.712 -20.078 1.00 85.69 67 GLY A N 1
ATOM 521 C CA . GLY A 1 67 ? 23.322 -9.995 -20.232 1.00 85.69 67 GLY A CA 1
ATOM 522 C C . GLY A 1 67 ? 23.931 -10.770 -19.064 1.00 85.69 67 GLY A C 1
ATOM 523 O O . GLY A 1 67 ? 24.862 -11.542 -19.288 1.00 85.69 67 GLY A O 1
ATOM 524 N N . ALA A 1 68 ? 23.386 -10.635 -17.851 1.00 80.00 68 ALA A N 1
ATOM 525 C CA . ALA A 1 68 ? 23.947 -11.212 -16.625 1.00 80.00 68 ALA A CA 1
ATOM 526 C C . ALA A 1 68 ? 24.204 -12.730 -16.718 1.00 80.00 68 ALA A C 1
ATOM 528 O 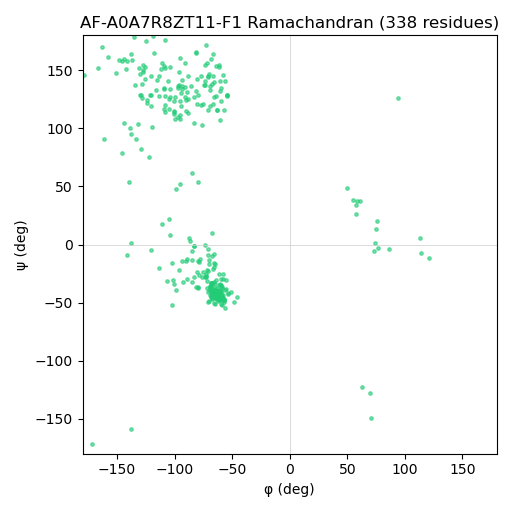O . ALA A 1 68 ? 25.272 -13.211 -16.349 1.00 80.00 68 ALA A O 1
ATOM 529 N N . GLY A 1 69 ? 23.279 -13.491 -17.314 1.00 72.06 69 GLY A N 1
ATOM 530 C CA . GLY A 1 69 ? 23.415 -14.943 -17.498 1.00 72.06 69 GLY A CA 1
ATOM 531 C C . GLY A 1 69 ? 24.417 -15.386 -18.578 1.00 72.06 69 GLY A C 1
ATOM 532 O O . GLY A 1 69 ? 24.550 -16.583 -18.830 1.00 72.06 69 GLY A O 1
ATOM 533 N N . PHE A 1 70 ? 25.085 -14.454 -19.265 1.00 74.69 70 PHE A N 1
ATOM 534 C CA . PHE A 1 70 ? 26.053 -14.755 -20.326 1.00 74.69 70 PHE A CA 1
ATOM 535 C C . PHE A 1 70 ? 27.508 -14.759 -19.842 1.00 74.69 70 PHE A C 1
ATOM 537 O O . PHE A 1 70 ? 28.366 -15.376 -20.476 1.00 74.69 70 PHE A O 1
ATOM 544 N N . TYR A 1 71 ? 27.797 -14.083 -18.733 1.00 78.12 71 TYR A N 1
ATOM 545 C CA . TYR A 1 71 ? 29.147 -13.968 -18.198 1.00 78.12 71 TYR A CA 1
ATOM 546 C C . TYR A 1 71 ? 29.400 -15.010 -17.108 1.00 78.12 71 TYR A C 1
ATOM 548 O O . TYR A 1 71 ? 28.506 -15.400 -16.365 1.00 78.12 71 TYR A O 1
ATOM 556 N N . SER A 1 72 ? 30.651 -15.460 -16.994 1.00 74.44 72 SER A N 1
ATOM 557 C CA . SER A 1 72 ? 31.068 -16.353 -15.906 1.00 74.44 72 SER A CA 1
ATOM 558 C C . SER A 1 72 ? 31.127 -15.646 -14.548 1.00 74.44 72 SER A C 1
ATOM 560 O O . SER A 1 72 ? 31.075 -16.307 -13.515 1.00 74.44 72 SER A O 1
ATOM 562 N N . ASP A 1 73 ? 31.275 -14.318 -14.552 1.00 76.50 73 ASP A N 1
ATOM 563 C CA . ASP A 1 73 ? 31.201 -13.480 -13.356 1.00 76.50 73 ASP A CA 1
ATOM 564 C C . ASP A 1 73 ? 29.767 -12.941 -13.205 1.00 76.50 73 ASP A C 1
ATOM 566 O O . ASP A 1 73 ? 29.320 -12.202 -14.087 1.00 76.50 73 ASP A O 1
ATOM 570 N N . PRO A 1 74 ? 29.060 -13.258 -12.105 1.00 67.81 74 PRO A N 1
ATOM 571 C CA . PRO A 1 74 ? 27.685 -12.814 -11.868 1.00 67.81 74 PRO A CA 1
ATOM 572 C C . PRO A 1 74 ? 27.536 -11.294 -11.680 1.00 67.81 74 PRO A C 1
ATOM 574 O O . PRO A 1 74 ? 26.416 -10.791 -11.602 1.00 67.81 74 PRO A O 1
ATOM 577 N N . ASN A 1 75 ? 28.635 -10.540 -11.579 1.00 71.12 75 ASN A N 1
ATOM 578 C CA . ASN A 1 75 ? 28.592 -9.078 -11.529 1.00 71.12 75 ASN A CA 1
ATOM 579 C C . ASN A 1 75 ? 28.653 -8.406 -12.904 1.00 71.12 75 ASN A C 1
ATOM 581 O O . ASN A 1 75 ? 28.367 -7.213 -12.990 1.00 71.12 75 ASN A O 1
ATOM 585 N N . ASN A 1 76 ? 28.995 -9.139 -13.966 1.00 80.62 76 ASN A N 1
ATOM 586 C CA . ASN A 1 76 ? 29.071 -8.586 -15.315 1.00 80.62 76 ASN A CA 1
ATOM 587 C C . ASN A 1 76 ? 27.720 -8.680 -16.032 1.00 80.62 76 ASN A C 1
ATOM 589 O O . ASN A 1 76 ? 26.985 -9.649 -15.868 1.00 80.62 76 ASN A O 1
ATOM 593 N N . GLY A 1 77 ? 27.405 -7.682 -16.862 1.00 83.69 77 GLY A N 1
ATOM 594 C CA . GLY A 1 77 ? 26.208 -7.686 -17.707 1.00 83.69 77 GLY A CA 1
ATOM 595 C C . GLY A 1 77 ? 24.888 -7.409 -16.985 1.00 83.69 77 GLY A C 1
ATOM 596 O O . GLY A 1 77 ? 23.833 -7.649 -17.570 1.00 83.69 77 GLY A O 1
ATOM 597 N N . LYS A 1 78 ? 24.930 -6.917 -15.737 1.00 89.12 78 LYS A N 1
ATOM 598 C CA . LYS A 1 78 ? 23.734 -6.528 -14.966 1.00 89.12 78 LYS A CA 1
ATOM 599 C C . LYS A 1 78 ? 22.921 -5.429 -15.639 1.00 89.12 78 LYS A C 1
ATOM 601 O O . LYS A 1 78 ? 21.712 -5.408 -15.493 1.00 89.12 78 LYS A O 1
ATOM 606 N N . ASP A 1 79 ? 23.578 -4.567 -16.401 1.00 91.38 79 ASP A N 1
ATOM 607 C CA . ASP A 1 79 ? 22.999 -3.443 -17.131 1.00 91.38 79 ASP A CA 1
ATOM 608 C C . ASP A 1 79 ? 23.040 -3.662 -18.655 1.00 91.38 79 ASP A C 1
ATOM 610 O O . ASP A 1 79 ? 22.900 -2.724 -19.437 1.00 91.38 79 ASP A O 1
ATOM 614 N N . GLU A 1 80 ? 23.229 -4.906 -19.107 1.00 94.38 80 GLU A N 1
ATOM 615 C CA . GLU A 1 80 ? 23.327 -5.246 -20.526 1.00 94.38 80 GLU A CA 1
ATOM 616 C C . GLU A 1 80 ? 22.149 -6.098 -21.001 1.00 94.38 80 GLU A C 1
ATOM 618 O O . GLU A 1 80 ? 21.663 -6.986 -20.302 1.00 94.38 80 GLU A O 1
ATOM 623 N N . VAL A 1 81 ? 21.739 -5.880 -22.249 1.00 94.19 81 VAL A N 1
ATOM 624 C CA . VAL A 1 81 ? 20.753 -6.695 -22.963 1.00 94.19 81 VAL A CA 1
ATOM 625 C C . VAL A 1 81 ? 21.299 -7.148 -24.310 1.00 94.19 81 VAL A C 1
ATOM 627 O O . VAL A 1 81 ? 22.102 -6.473 -24.957 1.00 94.19 81 VAL A O 1
ATOM 630 N N . ARG A 1 82 ? 20.842 -8.312 -24.761 1.00 92.75 82 ARG A N 1
ATOM 631 C CA . ARG A 1 82 ? 21.170 -8.891 -26.062 1.00 92.75 82 ARG A CA 1
ATOM 632 C C . ARG A 1 82 ? 19.964 -8.811 -26.977 1.00 92.75 82 ARG A C 1
ATOM 634 O O . ARG A 1 82 ? 18.887 -9.304 -26.639 1.00 92.75 82 ARG A O 1
ATOM 641 N N . LEU A 1 83 ? 20.186 -8.253 -28.163 1.00 91.50 83 LEU A N 1
ATOM 642 C CA . LEU A 1 83 ? 19.166 -8.113 -29.195 1.00 91.50 83 LEU A CA 1
ATOM 643 C C . LEU A 1 83 ? 19.621 -8.767 -30.489 1.00 91.50 83 LEU A C 1
ATOM 645 O O . LEU A 1 83 ? 20.650 -8.399 -31.057 1.00 91.50 83 LEU A O 1
ATOM 649 N N . ALA A 1 84 ? 18.834 -9.725 -30.970 1.00 90.00 84 ALA A N 1
ATOM 650 C CA . ALA A 1 84 ? 19.022 -10.300 -32.291 1.00 90.00 84 ALA A CA 1
ATOM 651 C C . ALA A 1 84 ? 18.430 -9.365 -33.352 1.00 90.00 84 ALA A C 1
ATOM 653 O O . ALA A 1 84 ? 17.259 -9.002 -33.283 1.00 90.00 84 ALA A O 1
ATOM 654 N N . TYR A 1 85 ? 19.203 -9.021 -34.379 1.00 88.56 85 TYR A N 1
ATOM 655 C CA . TYR A 1 85 ? 18.748 -8.153 -35.474 1.00 88.56 85 TYR A CA 1
ATOM 656 C C . TYR A 1 85 ? 18.327 -8.965 -36.708 1.00 88.56 85 TYR A C 1
ATOM 658 O O . TYR A 1 85 ? 18.731 -8.713 -37.843 1.00 88.56 85 TYR A O 1
ATOM 666 N N . VAL A 1 86 ? 17.510 -9.992 -36.462 1.00 86.00 86 VAL A N 1
ATOM 667 C CA . VAL A 1 86 ? 17.011 -10.931 -37.482 1.00 86.00 86 VAL A CA 1
ATOM 668 C C . VAL A 1 86 ? 15.691 -10.488 -38.120 1.00 86.00 86 VAL A C 1
ATOM 670 O O . VAL A 1 86 ? 15.328 -11.003 -39.178 1.00 86.00 86 VAL A O 1
ATOM 673 N N . LEU A 1 87 ? 15.002 -9.516 -37.517 1.00 86.19 87 LEU A N 1
ATOM 674 C CA . LEU A 1 87 ? 13.771 -8.919 -38.041 1.00 86.19 87 LEU A CA 1
ATOM 675 C C . LEU A 1 87 ? 14.048 -8.005 -39.245 1.00 86.19 87 LEU A C 1
ATOM 677 O O . LEU A 1 87 ? 15.199 -7.730 -39.589 1.00 86.19 87 LEU A O 1
ATOM 681 N N . ASN A 1 88 ? 12.986 -7.548 -39.912 1.00 90.56 88 ASN A N 1
ATOM 682 C CA . ASN A 1 88 ? 13.103 -6.503 -40.930 1.00 90.56 88 ASN A CA 1
ATOM 683 C C . ASN A 1 88 ? 13.482 -5.153 -40.282 1.00 90.56 88 ASN A C 1
ATOM 685 O O . ASN A 1 88 ? 13.303 -4.957 -39.081 1.00 90.56 88 ASN A O 1
ATOM 689 N N . SER A 1 89 ? 14.025 -4.223 -41.074 1.00 88.00 89 SER A N 1
ATOM 690 C CA . SER A 1 89 ? 14.525 -2.940 -40.557 1.00 88.00 89 SER A CA 1
ATOM 691 C C . SER A 1 89 ? 13.463 -2.106 -39.837 1.00 88.00 89 SER A C 1
ATOM 693 O O . SER A 1 89 ? 13.793 -1.482 -38.833 1.00 88.00 89 SER A O 1
ATOM 695 N N . ASP A 1 90 ? 12.215 -2.106 -40.308 1.00 90.81 90 ASP A N 1
ATOM 696 C CA . ASP A 1 90 ? 11.151 -1.288 -39.714 1.00 90.81 90 ASP A CA 1
ATOM 697 C C . ASP A 1 90 ? 10.795 -1.782 -38.311 1.00 90.81 90 ASP A C 1
ATOM 699 O O . ASP A 1 90 ? 10.683 -0.984 -37.382 1.00 90.81 90 ASP A O 1
ATOM 703 N N . ASP A 1 91 ? 10.698 -3.099 -38.125 1.00 91.75 91 ASP A N 1
ATOM 704 C CA . ASP A 1 91 ? 10.448 -3.682 -36.809 1.00 91.75 91 ASP A CA 1
ATOM 705 C C . ASP A 1 91 ? 11.635 -3.472 -35.862 1.00 91.75 91 ASP A C 1
ATOM 707 O O . ASP A 1 91 ? 11.421 -3.176 -34.692 1.00 91.75 91 ASP A O 1
ATOM 711 N N . LEU A 1 92 ? 12.883 -3.502 -36.350 1.00 92.81 92 LEU A N 1
ATOM 712 C CA . LEU A 1 92 ? 14.055 -3.174 -35.521 1.00 92.81 92 LEU A CA 1
ATOM 713 C C . LEU A 1 92 ? 14.045 -1.718 -35.033 1.00 92.81 92 LEU A C 1
ATOM 715 O O . LEU A 1 92 ? 14.422 -1.450 -33.891 1.00 92.81 92 LEU A O 1
ATOM 719 N N . LEU A 1 93 ? 13.590 -0.781 -35.868 1.00 93.69 93 LEU A N 1
ATOM 720 C CA . LEU A 1 93 ? 13.418 0.616 -35.463 1.00 93.69 93 LEU A CA 1
ATOM 721 C C . LEU A 1 93 ? 12.279 0.770 -34.446 1.00 93.69 93 LEU A C 1
ATOM 723 O O . LEU A 1 93 ? 12.416 1.539 -33.493 1.00 93.69 93 LEU A O 1
ATOM 727 N N . LYS A 1 94 ? 11.186 0.007 -34.588 1.00 92.94 94 LYS A N 1
ATOM 728 C CA . LYS A 1 94 ? 10.139 -0.059 -33.555 1.00 92.94 94 LYS A CA 1
ATOM 729 C C . LYS A 1 94 ? 10.684 -0.616 -32.242 1.00 92.94 94 LYS A C 1
ATOM 731 O O . LYS A 1 94 ? 10.379 -0.047 -31.201 1.00 92.94 94 LYS A O 1
ATOM 736 N N . CYS A 1 95 ? 11.523 -1.657 -32.272 1.00 93.31 95 CYS A N 1
ATOM 737 C CA . CYS A 1 95 ? 12.162 -2.190 -31.066 1.00 93.31 95 CYS A CA 1
ATOM 738 C C . CYS A 1 95 ? 12.959 -1.103 -30.334 1.00 93.31 95 CYS A C 1
ATOM 740 O O . CYS A 1 95 ? 12.784 -0.935 -29.132 1.00 93.31 95 CYS A O 1
ATOM 742 N N . ALA A 1 96 ? 13.783 -0.329 -31.050 1.00 94.38 96 ALA A N 1
ATOM 743 C CA . ALA A 1 96 ? 14.531 0.778 -30.450 1.00 94.38 96 ALA A CA 1
ATOM 744 C C . ALA A 1 96 ? 13.600 1.830 -29.820 1.00 94.38 96 ALA A C 1
ATOM 746 O O . ALA A 1 96 ? 13.859 2.284 -28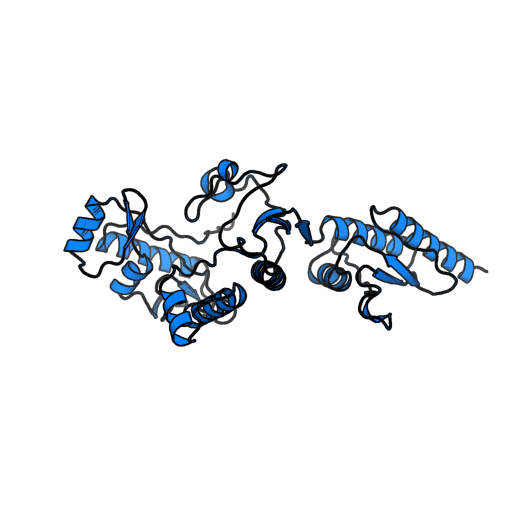.710 1.00 94.38 96 ALA A O 1
ATOM 747 N N . LYS A 1 97 ? 12.476 2.152 -30.472 1.00 94.25 97 LYS A N 1
ATOM 748 C CA . LYS A 1 97 ? 11.463 3.063 -29.919 1.00 94.25 97 LYS A CA 1
ATOM 749 C C . LYS A 1 97 ? 10.792 2.510 -28.655 1.00 94.25 97 LYS A C 1
ATOM 751 O O . LYS A 1 97 ? 10.591 3.257 -27.705 1.00 94.25 97 LYS A O 1
ATOM 756 N N . ILE A 1 98 ? 10.455 1.218 -28.626 1.00 93.69 98 ILE A N 1
ATOM 757 C CA . ILE A 1 98 ? 9.891 0.563 -27.433 1.00 93.69 98 ILE A CA 1
ATOM 758 C C . ILE A 1 98 ? 10.898 0.607 -26.281 1.00 93.69 98 ILE A C 1
ATOM 760 O O . ILE A 1 98 ? 10.503 0.877 -25.155 1.00 93.69 98 ILE A O 1
ATOM 764 N N . ILE A 1 99 ? 12.192 0.403 -26.552 1.00 94.44 99 ILE A N 1
ATOM 765 C CA . ILE A 1 99 ? 13.248 0.528 -25.534 1.00 94.44 99 ILE A CA 1
ATOM 766 C C . ILE A 1 99 ? 13.348 1.966 -25.035 1.00 94.44 99 ILE A C 1
ATOM 768 O O . ILE A 1 99 ? 13.424 2.171 -23.832 1.00 94.44 99 ILE A O 1
ATOM 772 N N . GLU A 1 100 ? 13.334 2.958 -25.925 1.00 94.62 100 GLU A N 1
ATOM 773 C CA . GLU A 1 100 ? 13.404 4.372 -25.545 1.00 94.62 100 GLU A CA 1
ATOM 774 C C . GLU A 1 100 ? 12.238 4.772 -24.628 1.00 94.62 100 GLU A C 1
ATOM 776 O O . GLU A 1 100 ? 12.452 5.331 -23.553 1.00 94.62 100 GLU A O 1
ATOM 781 N N . GLU A 1 101 ? 11.003 4.467 -25.029 1.00 90.62 101 GLU A N 1
ATOM 782 C CA . GLU A 1 101 ? 9.814 4.766 -24.224 1.00 90.62 101 GLU A CA 1
ATOM 783 C C . GLU A 1 101 ? 9.764 3.912 -22.953 1.00 90.62 101 GLU A C 1
ATOM 785 O O . GLU A 1 101 ? 9.396 4.409 -21.891 1.00 90.62 101 GLU A O 1
ATOM 790 N N . GLY A 1 102 ? 10.215 2.659 -23.039 1.00 88.94 102 GLY A N 1
ATOM 791 C CA . GLY A 1 102 ? 10.362 1.758 -21.906 1.00 88.94 102 GLY A CA 1
ATOM 792 C C . GLY A 1 102 ? 11.330 2.314 -20.873 1.00 88.94 102 GLY A C 1
ATOM 793 O O . GLY A 1 102 ? 10.980 2.366 -19.709 1.00 88.94 102 GLY A O 1
ATOM 794 N N . LEU A 1 103 ? 12.501 2.813 -21.275 1.00 88.88 103 LEU A N 1
ATOM 795 C CA . LEU A 1 103 ? 13.475 3.435 -20.369 1.00 88.88 103 LEU A CA 1
ATOM 796 C C . LEU A 1 103 ? 12.941 4.723 -19.727 1.00 88.88 103 LEU A C 1
ATOM 798 O O . LEU A 1 103 ? 13.247 4.991 -18.570 1.00 88.88 103 LEU A O 1
ATOM 802 N N . LYS A 1 104 ? 12.125 5.508 -20.444 1.00 84.06 104 LYS A N 1
ATOM 803 C CA . LYS A 1 104 ? 11.463 6.703 -19.884 1.00 84.06 104 LYS A CA 1
ATOM 804 C C . LYS A 1 104 ? 10.387 6.347 -18.858 1.00 84.06 104 LYS A C 1
ATOM 806 O O . LYS A 1 104 ? 10.183 7.092 -17.903 1.00 84.06 104 LYS A O 1
ATOM 811 N N . ALA A 1 105 ? 9.667 5.254 -19.094 1.00 81.62 105 ALA A N 1
ATOM 812 C CA . ALA A 1 105 ? 8.556 4.811 -18.262 1.00 81.62 105 ALA A CA 1
ATOM 813 C C . ALA A 1 105 ? 8.965 3.809 -17.177 1.00 81.62 105 ALA A C 1
ATOM 815 O O . ALA A 1 105 ? 8.166 3.560 -16.273 1.00 81.62 105 ALA A O 1
ATOM 816 N N . TYR A 1 106 ? 10.171 3.241 -17.272 1.00 83.69 106 TYR A N 1
ATOM 817 C CA . TYR A 1 106 ? 10.633 2.175 -16.401 1.00 83.69 106 TYR A CA 1
ATOM 818 C C . TYR A 1 106 ? 10.565 2.641 -14.951 1.00 83.69 106 TYR A C 1
ATOM 820 O O . TYR A 1 106 ? 11.245 3.609 -14.585 1.00 83.69 106 TYR A O 1
ATOM 828 N N . PRO A 1 107 ? 9.721 2.003 -14.125 1.00 67.75 107 PRO A N 1
ATOM 829 C CA . PRO A 1 107 ? 9.690 2.295 -12.715 1.00 67.75 107 PRO A CA 1
ATOM 830 C C . PRO A 1 107 ? 11.051 1.895 -12.143 1.00 67.75 107 PRO A C 1
ATOM 832 O O . PRO A 1 107 ? 11.591 0.827 -12.433 1.00 67.75 107 PRO A O 1
ATOM 835 N N . GLY A 1 108 ? 11.657 2.840 -11.436 1.00 67.00 108 GLY A N 1
ATOM 836 C CA . GLY A 1 108 ? 12.972 2.660 -10.865 1.00 67.00 108 GLY A CA 1
ATOM 837 C C . GLY A 1 108 ? 13.062 3.307 -9.500 1.00 67.00 108 GLY A C 1
ATOM 838 O O . GLY A 1 108 ? 12.401 4.313 -9.203 1.00 67.00 108 GLY A O 1
ATOM 839 N N . ILE A 1 109 ? 13.931 2.720 -8.688 1.00 70.25 109 ILE A N 1
ATOM 840 C CA . ILE A 1 109 ? 14.360 3.273 -7.418 1.00 70.25 109 ILE A CA 1
ATOM 841 C C . ILE A 1 109 ? 15.689 3.990 -7.658 1.00 70.25 109 ILE A C 1
ATOM 843 O O . ILE A 1 109 ? 16.711 3.357 -7.895 1.00 70.25 109 ILE A O 1
ATOM 847 N N . GLU A 1 110 ? 15.692 5.317 -7.585 1.00 76.12 110 GLU A N 1
ATOM 848 C CA . GLU A 1 110 ? 16.924 6.109 -7.630 1.00 76.12 110 GLU A CA 1
ATOM 849 C C . GLU A 1 110 ? 17.402 6.396 -6.210 1.00 76.12 110 GLU A C 1
ATOM 851 O O . GLU A 1 110 ? 16.644 6.898 -5.376 1.00 76.12 110 GLU A O 1
ATOM 856 N N . VAL A 1 111 ? 18.679 6.138 -5.944 1.00 78.69 111 VAL A N 1
ATOM 857 C CA . VAL A 1 111 ? 19.295 6.372 -4.637 1.00 78.69 111 VAL A CA 1
ATOM 858 C C . VAL A 1 111 ? 20.328 7.484 -4.742 1.00 78.69 111 VAL A C 1
ATOM 860 O O . VAL A 1 111 ? 21.258 7.416 -5.541 1.00 78.69 111 VAL A O 1
ATOM 863 N N . GLN A 1 112 ? 20.214 8.489 -3.877 1.00 77.31 112 GLN A N 1
ATOM 864 C CA . GLN A 1 112 ? 21.258 9.486 -3.661 1.00 77.31 112 GLN A CA 1
ATOM 865 C C . GLN A 1 112 ? 21.707 9.455 -2.204 1.00 77.31 112 GLN A C 1
ATOM 867 O O . GLN A 1 112 ? 20.932 9.694 -1.276 1.00 77.31 112 GLN A O 1
ATOM 872 N N . GLU A 1 113 ? 22.985 9.169 -1.991 1.00 80.00 113 GLU A N 1
ATOM 873 C CA . GLU A 1 113 ? 23.565 9.110 -0.657 1.00 80.00 113 GLU A CA 1
ATOM 874 C C . GLU A 1 113 ? 24.192 10.445 -0.242 1.00 80.00 113 GLU A C 1
ATOM 876 O O . GLU A 1 113 ? 24.953 11.060 -0.985 1.00 80.00 113 GLU A O 1
ATOM 881 N N . THR A 1 114 ? 23.938 10.855 0.999 1.00 76.38 114 THR A N 1
ATOM 882 C CA . THR A 1 114 ? 24.634 11.969 1.660 1.00 76.38 114 THR A CA 1
ATOM 883 C C . THR A 1 114 ? 25.375 11.466 2.906 1.00 76.38 114 THR A C 1
ATOM 885 O O . THR A 1 114 ? 25.345 10.271 3.227 1.00 76.38 114 THR A O 1
ATOM 888 N N . SER A 1 115 ? 26.067 12.360 3.623 1.00 75.25 115 SER A N 1
ATOM 889 C CA . SER A 1 115 ? 26.867 12.012 4.809 1.00 75.25 115 SER A CA 1
ATOM 890 C C . SER A 1 115 ? 26.047 11.511 6.008 1.00 75.25 115 SER A C 1
ATOM 892 O O . SER A 1 115 ? 26.621 10.884 6.892 1.00 75.25 115 SER A O 1
ATOM 894 N N . GLY A 1 116 ? 24.724 11.724 6.037 1.00 73.62 116 GLY A N 1
ATOM 895 C CA . GLY A 1 116 ? 23.854 11.280 7.141 1.00 73.62 116 GLY A CA 1
ATOM 896 C C . GLY A 1 116 ? 22.475 10.754 6.734 1.00 73.62 116 GLY A C 1
ATOM 897 O O . GLY A 1 116 ? 21.772 10.180 7.564 1.00 73.62 116 GLY A O 1
ATOM 898 N N . ALA A 1 117 ? 22.092 10.909 5.468 1.00 81.81 117 ALA A N 1
ATOM 899 C CA . ALA A 1 117 ? 20.798 10.480 4.957 1.00 81.81 117 ALA A CA 1
ATOM 900 C C . ALA A 1 117 ? 20.930 9.818 3.582 1.00 81.81 117 ALA A C 1
ATOM 902 O O . ALA A 1 117 ? 21.943 9.969 2.891 1.00 81.81 117 ALA A O 1
ATOM 903 N N . VAL A 1 118 ? 19.885 9.105 3.185 1.00 83.38 118 VAL A N 1
ATOM 904 C CA . VAL A 1 118 ? 19.717 8.548 1.846 1.00 83.38 118 VAL A CA 1
ATOM 905 C C . VAL A 1 118 ? 18.402 9.053 1.284 1.00 83.38 118 VAL A C 1
ATOM 907 O O . VAL A 1 118 ? 17.359 8.888 1.909 1.00 83.38 118 VAL A O 1
ATOM 910 N N . LEU A 1 119 ? 18.460 9.689 0.121 1.00 82.31 119 LEU A N 1
ATOM 911 C CA . LEU A 1 119 ? 17.284 10.064 -0.643 1.00 82.31 119 LEU A CA 1
ATOM 912 C C . LEU A 1 119 ? 16.952 8.910 -1.592 1.00 82.31 119 LEU A C 1
ATOM 914 O O . LEU A 1 119 ? 17.742 8.597 -2.479 1.00 82.31 119 LEU A O 1
ATOM 918 N N . VAL A 1 120 ? 15.800 8.279 -1.391 1.00 81.19 120 VAL A N 1
ATOM 919 C CA . VAL A 1 120 ? 15.279 7.197 -2.231 1.00 81.19 120 VAL A CA 1
ATOM 920 C C . VAL A 1 120 ? 14.101 7.736 -3.030 1.00 81.19 120 VAL A C 1
ATOM 922 O O . VAL A 1 120 ? 13.119 8.190 -2.451 1.00 81.19 120 VAL A O 1
ATOM 925 N N . SER A 1 121 ? 14.183 7.702 -4.354 1.00 79.12 121 SER A N 1
ATOM 926 C CA . SER A 1 121 ? 13.109 8.142 -5.246 1.00 79.12 121 SER A CA 1
ATOM 927 C C . SER A 1 121 ? 12.494 6.926 -5.909 1.00 79.12 121 SER A C 1
ATOM 929 O O . SER A 1 121 ? 13.168 6.272 -6.691 1.00 79.12 121 SER A O 1
ATOM 931 N N . ALA A 1 122 ? 11.234 6.633 -5.614 1.00 75.06 122 ALA A N 1
ATOM 932 C CA . ALA A 1 122 ? 10.515 5.502 -6.187 1.00 75.06 122 ALA A CA 1
ATOM 933 C C . ALA A 1 122 ? 9.458 6.003 -7.171 1.00 75.06 122 ALA A C 1
ATOM 935 O O . ALA A 1 122 ? 8.704 6.936 -6.863 1.00 75.06 122 ALA A O 1
ATOM 936 N N . ALA A 1 123 ? 9.387 5.395 -8.352 1.00 73.88 123 ALA A N 1
ATOM 937 C CA . ALA A 1 123 ? 8.279 5.629 -9.270 1.00 73.88 123 ALA A CA 1
ATOM 938 C C . ALA A 1 123 ? 6.940 5.201 -8.635 1.00 73.88 123 ALA A C 1
ATOM 940 O O . ALA A 1 123 ? 6.883 4.312 -7.788 1.00 73.88 123 ALA A O 1
ATOM 941 N N . ALA A 1 124 ? 5.833 5.820 -9.049 1.00 65.31 124 ALA A N 1
ATOM 942 C CA . ALA A 1 124 ? 4.512 5.530 -8.479 1.00 65.31 124 ALA A CA 1
ATOM 943 C C . ALA A 1 124 ? 4.012 4.095 -8.749 1.00 65.31 124 ALA A C 1
ATOM 945 O O . ALA A 1 124 ? 3.074 3.652 -8.091 1.00 65.31 124 ALA A O 1
ATOM 946 N N . GLY A 1 125 ? 4.619 3.393 -9.713 1.00 59.72 125 GLY A N 1
ATOM 947 C CA . GLY A 1 125 ? 4.313 2.000 -10.048 1.00 59.72 125 GLY A CA 1
ATOM 948 C C . GLY A 1 125 ? 5.045 0.953 -9.202 1.00 59.72 125 GLY A C 1
ATOM 949 O O . GLY A 1 125 ? 4.749 -0.227 -9.352 1.00 59.72 125 GLY A O 1
ATOM 950 N N . GLU A 1 126 ? 5.973 1.354 -8.328 1.00 64.50 126 GLU A N 1
ATOM 951 C CA . GLU A 1 126 ? 6.738 0.425 -7.487 1.00 64.50 126 GLU A CA 1
ATOM 952 C C . GLU A 1 126 ? 5.848 -0.311 -6.474 1.00 64.50 126 GLU A C 1
ATOM 954 O O . GLU A 1 126 ? 4.974 0.279 -5.825 1.00 64.50 126 GLU A O 1
ATOM 959 N N . VAL A 1 127 ? 6.105 -1.607 -6.275 1.00 63.22 127 VAL A N 1
ATOM 960 C CA . VAL A 1 127 ? 5.423 -2.390 -5.238 1.00 63.22 127 VAL A CA 1
ATOM 961 C C . VAL A 1 127 ? 5.931 -1.942 -3.867 1.00 63.22 127 VAL A C 1
ATOM 963 O O . VAL A 1 127 ? 7.088 -2.142 -3.508 1.00 63.22 127 VAL A O 1
ATOM 966 N N . TRP A 1 128 ? 5.041 -1.363 -3.054 1.00 64.50 128 TRP A N 1
ATOM 967 C CA . TRP A 1 128 ? 5.413 -0.765 -1.764 1.00 64.50 128 TRP A CA 1
ATOM 968 C C . TRP A 1 128 ? 6.182 -1.712 -0.825 1.00 64.50 128 TRP A C 1
ATOM 970 O O . TRP A 1 128 ? 7.153 -1.293 -0.199 1.00 64.50 128 TRP A O 1
ATOM 980 N N . ASP A 1 129 ? 5.773 -2.983 -0.710 1.00 65.56 129 ASP A N 1
ATOM 981 C CA . ASP A 1 129 ? 6.467 -3.938 0.174 1.00 65.56 129 ASP A CA 1
ATOM 982 C C . ASP A 1 129 ? 7.883 -4.272 -0.320 1.00 65.56 129 ASP A C 1
ATOM 984 O O . ASP A 1 129 ? 8.788 -4.448 0.496 1.00 65.56 129 ASP A O 1
ATOM 988 N N . GLU A 1 130 ? 8.093 -4.295 -1.638 1.00 68.19 130 GLU A N 1
ATOM 989 C CA . GLU A 1 130 ? 9.401 -4.538 -2.253 1.00 68.19 130 GLU A CA 1
ATOM 990 C C . GLU A 1 130 ? 10.330 -3.340 -2.046 1.00 68.19 130 GLU A C 1
ATOM 992 O O . GLU A 1 130 ? 11.476 -3.522 -1.636 1.00 68.19 130 GLU A O 1
ATOM 997 N N . LEU A 1 131 ? 9.814 -2.112 -2.180 1.00 68.88 131 LEU A N 1
ATOM 998 C CA . LEU A 1 131 ? 10.548 -0.889 -1.839 1.00 68.88 131 LEU A CA 1
ATOM 999 C C . LEU A 1 131 ? 10.984 -0.871 -0.363 1.00 68.88 131 LEU A C 1
ATOM 1001 O O . LEU A 1 131 ? 12.129 -0.532 -0.044 1.00 68.88 131 LEU A O 1
ATOM 1005 N N . VAL A 1 132 ? 10.085 -1.255 0.552 1.00 68.88 132 VAL A N 1
ATOM 1006 C CA . VAL A 1 132 ? 10.408 -1.375 1.983 1.00 68.88 132 VAL A CA 1
ATOM 1007 C C . VAL A 1 132 ? 11.466 -2.457 2.206 1.00 68.88 132 VAL A C 1
ATOM 1009 O O . VAL A 1 132 ? 12.430 -2.219 2.933 1.00 68.88 132 VAL A O 1
ATOM 1012 N N . ALA A 1 133 ? 11.329 -3.629 1.578 1.00 68.50 133 ALA A N 1
ATOM 1013 C CA . ALA A 1 133 ? 12.304 -4.713 1.683 1.00 68.50 133 ALA A CA 1
ATOM 1014 C C . ALA A 1 133 ? 13.691 -4.294 1.168 1.00 68.50 133 ALA A C 1
ATOM 1016 O O . ALA A 1 133 ? 14.690 -4.558 1.841 1.00 68.50 133 ALA A O 1
ATOM 1017 N N . PHE A 1 134 ? 13.748 -3.581 0.040 1.00 75.69 134 PHE A N 1
ATOM 1018 C CA . PHE A 1 134 ? 14.967 -2.998 -0.517 1.00 75.69 134 PHE A CA 1
ATOM 1019 C C . PHE A 1 134 ? 15.655 -2.066 0.491 1.00 75.69 134 PHE A C 1
ATOM 1021 O O . PHE A 1 134 ? 16.842 -2.225 0.782 1.00 75.69 134 PHE A O 1
ATOM 1028 N N . CYS A 1 135 ? 14.912 -1.144 1.107 1.00 80.81 135 CYS A N 1
ATOM 1029 C CA . CYS A 1 135 ? 15.485 -0.199 2.070 1.00 80.81 135 CYS A CA 1
ATOM 1030 C C . CYS A 1 135 ? 15.927 -0.872 3.379 1.00 80.81 135 CYS A C 1
ATOM 1032 O O . CYS A 1 135 ? 16.981 -0.531 3.924 1.00 80.81 135 CYS A O 1
ATOM 1034 N N . VAL A 1 136 ? 15.185 -1.885 3.845 1.00 76.38 136 VAL A N 1
ATOM 1035 C CA . VAL A 1 136 ? 15.571 -2.713 5.000 1.00 76.38 136 VAL A CA 1
ATOM 1036 C C . VAL A 1 136 ? 16.850 -3.502 4.713 1.00 76.38 136 VAL A C 1
ATOM 1038 O O . VAL A 1 136 ? 17.745 -3.521 5.557 1.00 76.38 136 VAL A O 1
ATOM 1041 N N . GLN A 1 137 ? 16.994 -4.091 3.519 1.00 81.56 137 GLN A N 1
ATOM 1042 C CA . GLN A 1 137 ? 18.213 -4.804 3.111 1.00 81.56 137 GLN A CA 1
ATOM 1043 C C . GLN A 1 137 ? 19.445 -3.885 3.114 1.00 81.56 137 GLN A C 1
ATOM 1045 O O . GLN A 1 137 ? 20.548 -4.319 3.448 1.00 81.56 137 GLN A O 1
ATOM 1050 N N . LYS A 1 138 ? 19.259 -2.604 2.777 1.00 82.69 138 LYS A N 1
ATOM 1051 C CA . LYS A 1 138 ? 20.308 -1.573 2.802 1.00 82.69 138 LYS A CA 1
ATOM 1052 C C . LYS A 1 138 ? 20.538 -0.956 4.190 1.00 82.69 138 LYS A C 1
ATOM 1054 O O . LYS A 1 138 ? 21.438 -0.131 4.346 1.00 82.69 138 LYS A O 1
ATOM 1059 N N . ASN A 1 139 ? 19.774 -1.373 5.204 1.00 83.62 139 ASN A N 1
ATOM 1060 C CA . ASN A 1 139 ? 19.804 -0.846 6.569 1.00 83.62 139 ASN A CA 1
ATOM 1061 C C . ASN A 1 139 ? 19.510 0.669 6.660 1.00 83.62 139 ASN A C 1
ATOM 1063 O O . ASN A 1 139 ? 20.132 1.400 7.441 1.00 83.62 139 ASN A O 1
ATOM 1067 N N . TRP A 1 140 ? 18.587 1.152 5.825 1.00 84.38 140 TRP A N 1
ATOM 1068 C CA . TRP A 1 140 ? 18.131 2.542 5.806 1.00 84.38 140 TRP A CA 1
ATOM 1069 C C . TRP A 1 140 ? 16.788 2.660 6.537 1.00 84.38 140 TRP A C 1
ATOM 1071 O O . TRP A 1 140 ? 15.776 2.139 6.072 1.00 84.38 140 TRP A O 1
ATOM 1081 N N . GLY A 1 141 ? 16.783 3.330 7.691 1.00 71.56 141 GLY A N 1
ATOM 1082 C CA . GLY A 1 141 ? 15.580 3.534 8.510 1.00 71.56 141 GLY A CA 1
ATOM 1083 C C . GLY A 1 141 ? 14.857 4.832 8.151 1.00 71.56 141 GLY A C 1
ATOM 1084 O O . GLY A 1 141 ? 15.483 5.760 7.653 1.00 71.56 141 GLY A O 1
ATOM 1085 N N . GLY A 1 142 ? 13.558 4.954 8.408 1.00 68.12 142 GLY A N 1
ATOM 1086 C CA . GLY A 1 142 ? 12.806 6.201 8.212 1.00 68.12 142 GLY A CA 1
ATOM 1087 C C . GLY A 1 142 ? 11.731 6.165 7.124 1.00 68.12 142 GLY A C 1
ATOM 1088 O O . GLY A 1 142 ? 10.933 7.099 7.065 1.00 68.12 142 GLY A O 1
ATOM 1089 N N . LEU A 1 143 ? 11.632 5.091 6.324 1.00 57.03 143 LEU A N 1
ATOM 1090 C CA . LEU A 1 143 ? 10.511 4.863 5.386 1.00 57.03 143 LEU A CA 1
ATOM 1091 C C . LEU A 1 143 ? 9.213 4.517 6.117 1.00 57.03 143 LEU A C 1
ATOM 1093 O O . LEU A 1 143 ? 8.151 4.425 5.508 1.00 57.03 143 LEU A O 1
ATOM 1097 N N . GLU A 1 144 ? 9.280 4.397 7.436 1.00 47.00 144 GLU A N 1
ATOM 1098 C CA . GLU A 1 144 ? 8.123 4.376 8.299 1.00 47.00 144 GLU A CA 1
ATOM 1099 C C . GLU A 1 144 ? 7.439 5.751 8.453 1.00 47.00 144 GLU A C 1
ATOM 1101 O O . GLU A 1 144 ? 6.232 5.724 8.649 1.00 47.00 144 GLU A O 1
ATOM 1106 N N . ASN A 1 145 ? 8.110 6.920 8.328 1.00 34.44 145 ASN A N 1
ATOM 1107 C CA . ASN A 1 145 ? 7.510 8.263 8.568 1.00 34.44 145 ASN A CA 1
ATOM 1108 C C . ASN A 1 145 ? 8.311 9.453 7.930 1.00 34.44 145 ASN A C 1
ATOM 1110 O O . ASN A 1 145 ? 9.177 10.036 8.574 1.00 34.44 145 ASN A O 1
ATOM 1114 N N . LEU A 1 146 ? 8.012 9.869 6.691 1.00 44.44 146 LEU A N 1
ATOM 1115 C CA . LEU A 1 146 ? 8.972 10.468 5.720 1.00 44.44 146 LEU A CA 1
ATOM 1116 C C . LEU A 1 146 ? 8.871 11.978 5.390 1.00 44.44 146 LEU A C 1
ATOM 1118 O O . LEU A 1 146 ? 7.745 12.470 5.334 1.00 44.44 146 LEU A O 1
ATOM 1122 N N . SER A 1 147 ? 9.998 12.632 4.974 1.00 31.78 147 SER A N 1
ATOM 1123 C CA . SER A 1 147 ? 10.018 13.792 4.017 1.00 31.78 147 SER A CA 1
ATOM 1124 C C . SER A 1 147 ? 11.356 14.482 3.544 1.00 31.78 147 SER A C 1
ATOM 1126 O O . SER A 1 147 ? 12.205 14.737 4.396 1.00 31.78 147 SER A O 1
ATOM 1128 N N . LEU A 1 148 ? 11.375 14.964 2.252 1.00 27.09 148 LEU A N 1
ATOM 1129 C CA . LEU A 1 148 ? 11.947 16.204 1.563 1.00 27.09 148 LEU A CA 1
ATOM 1130 C C . LEU A 1 148 ? 13.352 16.306 0.856 1.00 27.09 148 LEU A C 1
ATOM 1132 O O . LEU A 1 148 ? 14.345 16.154 1.550 1.00 27.09 148 LEU A O 1
ATOM 1136 N N . ILE A 1 149 ? 13.414 16.743 -0.446 1.00 30.19 149 ILE A N 1
ATOM 1137 C CA . ILE A 1 149 ? 14.389 17.644 -1.198 1.00 30.19 149 ILE A CA 1
ATOM 1138 C C . ILE A 1 149 ? 13.757 18.068 -2.591 1.00 30.19 149 ILE A C 1
ATOM 1140 O O . ILE A 1 149 ? 12.897 17.328 -3.066 1.00 30.19 149 ILE A O 1
ATOM 1144 N N . PRO A 1 150 ? 14.061 19.241 -3.232 1.00 33.22 150 PRO A N 1
ATOM 1145 C CA . PRO A 1 150 ? 13.108 20.048 -4.028 1.00 33.22 150 PRO A CA 1
ATOM 1146 C C . PRO A 1 150 ? 13.074 19.838 -5.561 1.00 33.22 150 PRO A C 1
ATOM 1148 O O . PRO A 1 150 ? 14.024 19.366 -6.177 1.00 33.22 150 PRO A O 1
ATOM 1151 N N . GLY A 1 151 ? 11.953 20.274 -6.158 1.00 41.44 151 GLY A N 1
ATOM 1152 C CA . GLY A 1 151 ? 11.480 19.977 -7.529 1.00 41.44 151 GLY A CA 1
ATOM 1153 C C . GLY A 1 151 ? 10.100 19.290 -7.534 1.00 41.44 151 GLY A C 1
ATOM 1154 O O . GLY A 1 151 ? 9.417 19.226 -8.554 1.00 41.44 151 GLY A O 1
ATOM 1155 N N . THR A 1 152 ? 9.683 18.856 -6.345 1.00 55.09 152 THR A N 1
ATOM 1156 C CA . THR A 1 152 ? 8.510 18.046 -6.016 1.00 55.09 152 THR A CA 1
ATOM 1157 C C . THR A 1 152 ? 7.768 18.725 -4.857 1.00 55.09 152 THR A C 1
ATOM 1159 O O . THR A 1 152 ? 8.413 19.419 -4.070 1.00 55.09 152 THR A O 1
ATOM 1162 N N . LEU A 1 153 ? 6.441 18.551 -4.744 1.00 56.66 153 LEU A N 1
ATOM 1163 C CA . LEU A 1 153 ? 5.663 19.115 -3.630 1.00 56.66 153 LEU A CA 1
ATOM 1164 C C . LEU A 1 153 ? 6.266 18.673 -2.290 1.00 56.66 153 LEU A C 1
ATOM 1166 O O . LEU A 1 153 ? 6.471 17.477 -2.062 1.00 56.66 153 LEU A O 1
ATOM 1170 N N . SER A 1 154 ? 6.530 19.629 -1.406 1.00 68.19 154 SER A N 1
ATOM 1171 C CA . SER A 1 154 ? 6.959 19.351 -0.039 1.00 68.19 154 SER A CA 1
ATOM 1172 C C . SER A 1 154 ? 5.831 18.670 0.762 1.00 68.19 154 SER A C 1
ATOM 1174 O O . SER A 1 154 ? 4.670 18.705 0.353 1.00 68.19 154 SER A O 1
ATOM 1176 N N . PRO A 1 155 ? 6.111 18.047 1.917 1.00 75.88 155 PRO A N 1
ATOM 1177 C CA . PRO A 1 155 ? 5.086 17.518 2.820 1.00 75.88 155 PRO A CA 1
ATOM 1178 C C . PRO A 1 155 ? 4.080 18.572 3.257 1.00 75.88 155 PRO A C 1
ATOM 1180 O O . PRO A 1 155 ? 2.888 18.280 3.347 1.00 75.88 155 PRO A O 1
ATOM 1183 N N . GLU A 1 156 ? 4.556 19.793 3.509 1.00 79.56 156 GLU A N 1
ATOM 1184 C CA . GLU A 1 156 ? 3.716 20.933 3.860 1.00 79.56 156 GLU A CA 1
ATOM 1185 C C . GLU A 1 156 ? 2.781 21.280 2.695 1.00 79.56 156 GLU A C 1
ATOM 1187 O O . GLU A 1 156 ? 1.580 21.463 2.893 1.00 79.56 156 GLU A O 1
ATOM 1192 N N . GLU A 1 157 ? 3.296 21.294 1.462 1.00 76.69 157 GLU A N 1
ATOM 1193 C CA . GLU A 1 157 ? 2.494 21.521 0.255 1.00 76.69 157 GLU A CA 1
ATOM 1194 C C . GLU A 1 157 ? 1.534 20.358 -0.040 1.00 76.69 157 GLU A C 1
ATOM 1196 O O . GLU A 1 157 ? 0.414 20.584 -0.499 1.00 76.69 157 GLU A O 1
ATOM 1201 N N . CYS A 1 158 ? 1.930 19.123 0.278 1.00 80.19 158 CYS A N 1
ATOM 1202 C CA . CYS A 1 158 ? 1.088 17.930 0.193 1.00 80.19 158 CYS A CA 1
ATOM 1203 C C . CYS A 1 158 ? -0.016 17.905 1.260 1.00 80.19 158 CYS A C 1
ATOM 1205 O O . CYS A 1 158 ? -0.939 17.097 1.132 1.00 80.19 158 CYS A O 1
ATOM 1207 N N . ARG A 1 159 ? 0.048 18.774 2.283 1.00 83.00 159 ARG A N 1
ATOM 1208 C CA . ARG A 1 159 ? -0.949 18.914 3.360 1.00 83.00 159 ARG A CA 1
ATOM 1209 C C . ARG A 1 159 ? -1.315 17.573 4.000 1.00 83.00 159 ARG A C 1
ATOM 1211 O O . ARG A 1 159 ? -2.491 17.227 4.080 1.00 83.00 159 ARG A O 1
ATOM 1218 N N . PHE A 1 160 ? -0.312 16.774 4.364 1.00 82.62 160 PHE A N 1
ATOM 1219 C CA . PHE A 1 160 ? -0.558 15.454 4.942 1.00 82.62 160 PHE A CA 1
ATOM 1220 C C . PHE A 1 160 ? -1.252 15.552 6.303 1.00 82.62 160 PHE A C 1
ATOM 1222 O O . PHE A 1 160 ? -0.758 16.195 7.226 1.00 82.62 160 PHE A O 1
ATOM 1229 N N . GLU A 1 161 ? -2.363 14.834 6.434 1.00 81.81 161 GLU A N 1
ATOM 1230 C CA . GLU A 1 161 ? -3.127 14.682 7.668 1.00 81.81 161 GLU A CA 1
ATOM 1231 C C . GLU A 1 161 ? -3.514 13.206 7.869 1.00 81.81 161 GLU A C 1
ATOM 1233 O O . GLU A 1 161 ? -3.207 12.323 7.058 1.00 81.81 161 GLU A O 1
ATOM 1238 N N . TYR A 1 162 ? -4.190 12.886 8.977 1.00 79.44 162 TYR A N 1
ATOM 1239 C CA . TYR A 1 162 ? -4.608 11.512 9.250 1.00 79.44 162 TYR A CA 1
ATOM 1240 C C . TYR A 1 162 ? -5.557 10.985 8.160 1.00 79.44 162 TYR A C 1
ATOM 1242 O O . TYR A 1 162 ? -6.732 11.342 8.103 1.00 79.44 162 TYR A O 1
ATOM 1250 N N . ARG A 1 163 ? -5.042 10.077 7.314 1.00 77.62 163 ARG A N 1
ATOM 1251 C CA . ARG A 1 163 ? -5.763 9.487 6.165 1.00 77.62 163 ARG A CA 1
ATOM 1252 C C . ARG A 1 163 ? -6.267 10.525 5.158 1.00 77.62 163 ARG A C 1
ATOM 1254 O O . ARG A 1 163 ? -7.239 10.250 4.435 1.00 77.62 163 ARG A O 1
ATOM 1261 N N . ASP A 1 164 ? -5.594 11.670 5.090 1.00 81.06 164 ASP A N 1
ATOM 1262 C CA . ASP A 1 164 ? -5.926 12.755 4.179 1.00 81.06 164 ASP A CA 1
ATOM 1263 C C . ASP A 1 164 ? -4.684 13.481 3.635 1.00 81.06 164 ASP A C 1
ATOM 1265 O O . ASP A 1 164 ? -3.579 13.348 4.165 1.00 81.06 164 ASP A O 1
ATOM 1269 N N . SER A 1 165 ? -4.857 14.170 2.509 1.00 84.88 165 SER A N 1
ATOM 1270 C CA . SER A 1 165 ? -3.818 14.969 1.852 1.00 84.88 165 SER A CA 1
ATOM 1271 C C . SER A 1 165 ? -4.429 15.939 0.843 1.00 84.88 165 SER A C 1
ATOM 1273 O O . SER A 1 165 ? -5.590 15.793 0.445 1.00 84.88 165 SER A O 1
ATOM 1275 N N . LEU A 1 166 ? -3.617 16.870 0.330 1.00 82.06 166 LEU A N 1
ATOM 1276 C CA . LEU A 1 166 ? -3.966 17.754 -0.786 1.00 82.06 166 LEU A CA 1
ATOM 1277 C C . LEU A 1 166 ? -4.635 16.974 -1.933 1.00 82.06 166 LEU A C 1
ATOM 1279 O O . LEU A 1 166 ? -5.671 17.389 -2.450 1.00 82.06 166 LEU A O 1
ATOM 1283 N N . PHE A 1 167 ? -4.075 15.820 -2.300 1.00 83.75 167 PHE A N 1
ATOM 1284 C CA . PHE A 1 167 ? -4.524 14.997 -3.429 1.00 83.75 167 PHE A CA 1
ATOM 1285 C C . PHE A 1 167 ? -5.883 14.317 -3.209 1.00 83.75 167 PHE A C 1
ATOM 1287 O O . PHE A 1 167 ? -6.488 13.822 -4.164 1.00 83.75 167 PHE A O 1
ATOM 1294 N N . LYS A 1 168 ? -6.346 14.232 -1.957 1.00 81.06 168 LYS A N 1
ATOM 1295 C CA . LYS A 1 168 ? -7.598 13.566 -1.592 1.00 81.06 168 LYS A CA 1
ATOM 1296 C C . LYS A 1 168 ? -8.719 14.568 -1.329 1.00 81.06 168 LYS A C 1
ATOM 1298 O O . LYS A 1 168 ? -9.780 14.412 -1.926 1.00 81.06 168 LYS A O 1
ATOM 1303 N N . SER A 1 169 ? -8.495 15.568 -0.481 1.00 79.81 169 SER A N 1
ATOM 1304 C CA . SER A 1 169 ? -9.553 16.478 -0.018 1.00 79.81 169 SER A CA 1
ATOM 1305 C C . SER A 1 169 ? -9.580 17.828 -0.728 1.00 79.81 169 SER A C 1
ATOM 1307 O O . SER A 1 169 ? -10.653 18.378 -0.955 1.00 79.81 169 SER A O 1
ATOM 1309 N N . HIS A 1 170 ? -8.423 18.363 -1.115 1.00 79.56 170 HIS A N 1
ATOM 1310 C CA . HIS A 1 170 ? -8.319 19.746 -1.591 1.00 79.56 170 HIS A CA 1
ATOM 1311 C C . HIS A 1 170 ? -8.233 19.867 -3.117 1.00 79.56 170 HIS A C 1
ATOM 1313 O O . HIS A 1 170 ? -8.683 20.858 -3.686 1.00 79.56 170 HIS A O 1
ATOM 1319 N N . ALA A 1 171 ? -7.649 18.873 -3.786 1.00 78.19 171 ALA A N 1
ATOM 1320 C CA . ALA A 1 171 ? -7.490 18.838 -5.236 1.00 78.19 171 ALA A CA 1
ATOM 1321 C C . ALA A 1 171 ? -7.740 17.432 -5.824 1.00 78.19 171 ALA A C 1
ATOM 1323 O O . ALA A 1 171 ? -6.885 16.897 -6.545 1.00 78.19 171 ALA A O 1
ATOM 1324 N N . PRO A 1 172 ? -8.897 16.803 -5.528 1.00 79.69 172 PRO A N 1
ATOM 1325 C CA . PRO A 1 172 ? -9.215 15.476 -6.042 1.00 79.69 172 PRO A CA 1
ATOM 1326 C C . PRO A 1 172 ? -9.246 15.470 -7.576 1.00 79.69 172 PRO A C 1
ATOM 1328 O O . PRO A 1 172 ? -9.843 16.339 -8.206 1.00 79.69 172 PRO A O 1
ATOM 1331 N N . GLY A 1 173 ? -8.581 14.485 -8.185 1.00 75.56 173 GLY A N 1
ATOM 1332 C CA . GLY A 1 173 ? -8.550 14.300 -9.643 1.00 75.56 173 GLY A CA 1
ATOM 1333 C C . GLY A 1 173 ? -7.682 15.300 -10.419 1.00 75.56 173 GLY A C 1
ATOM 1334 O O . GLY A 1 173 ? -7.618 15.218 -11.641 1.00 75.56 173 GLY A O 1
ATOM 1335 N N . ARG A 1 174 ? -7.001 16.236 -9.742 1.00 74.38 174 ARG A N 1
ATOM 1336 C CA . ARG A 1 174 ? -6.164 17.255 -10.400 1.00 74.38 174 ARG A CA 1
ATOM 1337 C C . ARG A 1 174 ? -4.744 16.781 -10.709 1.00 74.38 174 ARG A C 1
ATOM 1339 O O . ARG A 1 174 ? -4.154 17.248 -11.680 1.00 74.38 174 ARG A O 1
ATOM 1346 N N . TYR A 1 175 ? -4.194 15.914 -9.866 1.00 70.00 175 TYR A N 1
ATOM 1347 C CA . TYR A 1 175 ? -2.793 15.502 -9.909 1.00 70.00 175 TYR A CA 1
ATOM 1348 C C . TYR A 1 175 ? -2.665 14.015 -10.236 1.00 70.00 175 TYR A C 1
ATOM 1350 O O . TYR A 1 175 ? -3.430 13.199 -9.721 1.00 70.00 175 TYR A O 1
ATOM 1358 N N . LEU A 1 176 ? -1.651 13.678 -11.034 1.00 69.94 176 LEU A N 1
ATOM 1359 C CA . LEU A 1 176 ? -1.154 12.317 -11.209 1.00 69.94 176 LEU A CA 1
ATOM 1360 C C . LEU A 1 176 ? 0.215 12.227 -10.526 1.00 69.94 176 LEU A C 1
ATOM 1362 O O . LEU A 1 176 ? 1.149 12.931 -10.911 1.00 69.94 176 LEU A O 1
ATOM 1366 N N . ILE A 1 177 ? 0.320 11.397 -9.489 1.00 74.81 177 ILE A N 1
ATOM 1367 C CA . ILE A 1 177 ? 1.593 11.146 -8.808 1.00 74.81 177 ILE A CA 1
ATOM 1368 C C . ILE A 1 177 ? 2.360 10.136 -9.655 1.00 74.81 177 ILE A C 1
ATOM 1370 O O . ILE A 1 177 ? 1.859 9.041 -9.887 1.00 74.81 177 ILE A O 1
ATOM 1374 N N . TRP A 1 178 ? 3.552 10.505 -10.116 1.00 66.06 178 TRP A N 1
ATOM 1375 C CA . TRP A 1 178 ? 4.394 9.639 -10.949 1.00 66.06 178 TRP A CA 1
ATOM 1376 C C . TRP A 1 178 ? 5.694 9.211 -10.251 1.00 66.06 178 TRP A C 1
ATOM 1378 O O . TRP A 1 178 ? 6.266 8.186 -10.610 1.00 66.06 178 TRP A O 1
ATOM 1388 N N . LYS A 1 179 ? 6.137 9.942 -9.218 1.00 71.75 179 LYS A N 1
ATOM 1389 C CA . LYS A 1 179 ? 7.317 9.626 -8.400 1.00 71.75 179 LYS A CA 1
ATOM 1390 C C . LYS A 1 179 ? 7.147 10.170 -6.979 1.00 71.75 179 LYS A C 1
ATOM 1392 O O . LYS A 1 179 ? 6.506 11.204 -6.786 1.00 71.75 179 LYS A O 1
ATOM 1397 N N . VAL A 1 180 ? 7.712 9.473 -5.995 1.00 79.94 180 VAL A N 1
ATOM 1398 C CA . VAL A 1 180 ? 7.741 9.871 -4.580 1.00 79.94 180 VAL A CA 1
ATOM 1399 C C . VAL A 1 180 ? 9.177 9.812 -4.069 1.00 79.94 180 VAL A C 1
ATOM 1401 O O . VAL A 1 180 ? 9.906 8.871 -4.374 1.00 79.94 180 VAL A O 1
ATOM 1404 N N . HIS A 1 181 ? 9.578 10.814 -3.286 1.00 78.25 181 HIS A N 1
ATOM 1405 C CA . HIS A 1 181 ? 10.906 10.877 -2.680 1.00 78.25 181 HIS A CA 1
ATOM 1406 C C . HIS A 1 181 ? 10.840 10.647 -1.175 1.00 78.25 181 HIS A C 1
ATOM 1408 O O . HIS A 1 181 ? 10.033 11.247 -0.461 1.00 78.25 181 HIS A O 1
ATOM 1414 N N . PHE A 1 182 ? 11.754 9.817 -0.700 1.00 81.19 182 PHE A N 1
ATOM 1415 C CA . PHE A 1 182 ? 11.857 9.364 0.668 1.00 81.19 182 PHE A CA 1
ATOM 1416 C C . PHE A 1 182 ? 13.215 9.744 1.234 1.00 81.19 182 PHE A C 1
ATOM 1418 O O . PHE A 1 182 ? 14.243 9.441 0.638 1.00 81.19 182 PHE A O 1
ATOM 1425 N N . VAL A 1 183 ? 13.225 10.395 2.394 1.00 83.19 183 VAL A N 1
ATOM 1426 C CA . VAL A 1 183 ? 14.463 10.687 3.120 1.00 83.19 183 VAL A CA 1
ATOM 1427 C C . VAL A 1 183 ? 14.612 9.668 4.234 1.00 83.19 183 VAL A C 1
ATOM 1429 O O . VAL A 1 183 ? 13.810 9.630 5.165 1.00 83.19 183 VAL A O 1
ATOM 1432 N N . LEU A 1 184 ? 15.651 8.852 4.120 1.00 84.62 184 LEU A N 1
ATOM 1433 C CA . LEU A 1 184 ? 16.001 7.797 5.054 1.00 84.62 184 LEU A CA 1
ATOM 1434 C C . LEU A 1 184 ? 17.251 8.154 5.846 1.00 84.62 184 LEU A C 1
ATOM 1436 O O . LEU A 1 184 ? 18.136 8.864 5.373 1.00 84.62 184 LEU A O 1
ATOM 1440 N N . LYS A 1 185 ? 17.353 7.617 7.054 1.00 86.31 185 LYS A N 1
ATOM 1441 C CA . LYS A 1 185 ? 18.504 7.717 7.942 1.00 86.31 185 LYS A CA 1
ATOM 1442 C C . LYS A 1 185 ? 19.418 6.514 7.742 1.00 86.31 185 LYS A C 1
ATOM 1444 O O . LYS A 1 185 ? 18.976 5.363 7.752 1.00 86.31 185 LYS A O 1
ATOM 1449 N N . LYS A 1 186 ? 20.718 6.783 7.626 1.00 84.00 186 LYS A N 1
ATOM 1450 C CA . LYS A 1 186 ? 21.743 5.737 7.713 1.00 84.00 186 LYS A CA 1
ATOM 1451 C C . LYS A 1 186 ? 21.891 5.277 9.163 1.00 84.00 186 LYS A C 1
ATOM 1453 O O . LYS A 1 186 ? 21.592 6.017 10.094 1.00 84.00 186 LYS A O 1
ATOM 1458 N N . SER A 1 187 ? 22.352 4.046 9.359 1.00 78.25 187 SER A N 1
ATOM 1459 C CA . SER A 1 187 ? 22.719 3.552 10.690 1.00 78.25 187 SER A CA 1
ATOM 1460 C C . SER A 1 187 ? 23.849 4.393 11.315 1.00 78.25 187 SER A C 1
ATOM 1462 O O . SER A 1 187 ? 24.799 4.725 10.600 1.00 78.25 187 SER A O 1
ATOM 1464 N N . PRO A 1 188 ? 23.807 4.681 12.634 1.00 82.50 188 PRO A N 1
ATOM 1465 C CA . PRO A 1 188 ? 22.776 4.274 13.597 1.00 82.50 188 PRO A CA 1
ATOM 1466 C C . PRO A 1 188 ? 21.517 5.157 13.543 1.00 82.50 188 PRO A C 1
ATOM 1468 O O . PRO A 1 188 ? 21.603 6.374 13.396 1.00 82.50 188 PRO A O 1
ATOM 1471 N N . HIS A 1 189 ? 20.346 4.544 13.714 1.00 81.62 189 HIS A N 1
ATOM 1472 C CA . HIS A 1 189 ? 19.049 5.224 13.765 1.00 81.62 189 HIS A CA 1
ATOM 1473 C C . HIS A 1 189 ? 18.173 4.655 14.890 1.00 81.62 189 HIS A C 1
ATOM 1475 O O . HIS A 1 189 ? 18.403 3.547 15.373 1.00 81.62 189 HIS A O 1
ATOM 1481 N N . GLU A 1 190 ? 17.184 5.435 15.329 1.00 82.75 190 GLU A N 1
ATOM 1482 C CA . GLU A 1 190 ? 16.205 5.000 16.328 1.00 82.75 190 GLU A CA 1
ATOM 1483 C C . GLU A 1 190 ? 15.215 4.010 15.704 1.00 82.75 190 GLU A C 1
ATOM 1485 O O . GLU A 1 190 ? 14.741 4.222 14.590 1.00 82.75 190 GLU A O 1
ATOM 1490 N N . VAL A 1 191 ? 14.895 2.941 16.434 1.00 83.19 191 VAL A N 1
ATOM 1491 C CA . VAL A 1 191 ? 13.911 1.935 16.027 1.00 83.19 191 VAL A CA 1
ATOM 1492 C C . VAL A 1 191 ? 12.632 2.149 16.833 1.00 83.19 191 VAL A C 1
ATOM 1494 O O . VAL A 1 191 ? 12.622 2.019 18.057 1.00 83.19 191 VAL A O 1
ATOM 1497 N N . HIS A 1 192 ? 11.535 2.487 16.158 1.00 80.88 192 HIS A N 1
ATOM 1498 C CA . HIS A 1 192 ? 10.274 2.812 16.822 1.00 80.88 192 HIS A CA 1
ATOM 1499 C C . HIS A 1 192 ? 9.463 1.551 17.180 1.00 80.88 192 HIS A C 1
ATOM 1501 O O . HIS A 1 192 ? 8.798 0.963 16.330 1.00 80.88 192 HIS A O 1
ATOM 1507 N N . THR A 1 193 ? 9.448 1.165 18.463 1.00 79.44 193 THR A N 1
ATOM 1508 C CA . THR A 1 193 ? 8.709 -0.016 18.979 1.00 79.44 193 THR A CA 1
ATOM 1509 C C . THR A 1 193 ? 7.420 0.322 19.736 1.00 79.44 193 THR A C 1
ATOM 1511 O O . THR A 1 193 ? 6.785 -0.547 20.327 1.00 79.44 193 THR A O 1
ATOM 1514 N N . GLN A 1 194 ? 7.000 1.589 19.717 1.00 74.44 194 GLN A N 1
ATOM 1515 C CA . GLN A 1 194 ? 5.988 2.151 20.625 1.00 74.44 194 GLN A CA 1
ATOM 1516 C C . GLN A 1 194 ? 4.559 1.596 20.434 1.00 74.44 194 GLN A C 1
ATOM 1518 O O . GLN A 1 194 ? 3.679 1.849 21.258 1.00 74.44 194 GLN A O 1
ATOM 1523 N N . TYR A 1 195 ? 4.297 0.827 19.374 1.00 73.38 195 TYR A N 1
ATOM 1524 C CA . TYR A 1 195 ? 3.018 0.140 19.200 1.00 73.38 195 TYR A CA 1
ATOM 1525 C C . TYR A 1 195 ? 2.954 -1.106 20.088 1.00 73.38 195 TYR A C 1
ATOM 1527 O O . TYR A 1 195 ? 3.726 -2.042 19.899 1.00 73.38 195 TYR A O 1
ATOM 1535 N N . GLY A 1 196 ? 1.974 -1.160 20.999 1.00 75.75 196 GLY A N 1
ATOM 1536 C CA . GLY A 1 196 ? 1.872 -2.221 22.014 1.00 75.75 196 GLY A CA 1
ATOM 1537 C C . GLY A 1 196 ? 1.959 -3.651 21.466 1.00 75.75 196 GLY A C 1
ATOM 1538 O O . GLY A 1 196 ? 2.677 -4.469 22.027 1.00 75.75 196 GLY A O 1
ATOM 1539 N N . ALA A 1 197 ? 1.327 -3.932 20.321 1.00 81.19 197 ALA A N 1
ATOM 1540 C CA . ALA A 1 197 ? 1.387 -5.258 19.697 1.00 81.19 197 ALA A CA 1
ATOM 1541 C C . ALA A 1 197 ? 2.796 -5.643 19.202 1.00 81.19 197 ALA A C 1
ATOM 1543 O O . ALA A 1 197 ? 3.136 -6.820 19.214 1.00 81.19 197 ALA A O 1
ATOM 1544 N N . ILE A 1 198 ? 3.607 -4.668 18.769 1.00 84.38 198 ILE A N 1
ATOM 1545 C CA . ILE A 1 198 ? 4.993 -4.904 18.337 1.00 84.38 198 ILE A CA 1
ATOM 1546 C C . ILE A 1 198 ? 5.846 -5.246 19.557 1.00 84.38 198 ILE A C 1
ATOM 1548 O O . ILE A 1 198 ? 6.555 -6.245 19.541 1.00 84.38 198 ILE A O 1
ATOM 1552 N N . GLN A 1 199 ? 5.743 -4.458 20.631 1.00 87.06 199 GLN A N 1
ATOM 1553 C CA . GLN A 1 199 ? 6.516 -4.692 21.852 1.00 87.06 199 GLN A CA 1
ATOM 1554 C C . GLN A 1 199 ? 6.183 -6.042 22.499 1.00 87.06 199 GLN A C 1
ATOM 1556 O O . GLN A 1 199 ? 7.075 -6.737 22.979 1.00 87.06 199 GLN A O 1
ATOM 1561 N N . GLU A 1 200 ? 4.908 -6.424 22.501 1.00 87.25 200 GLU A N 1
ATOM 1562 C CA . GLU A 1 200 ? 4.447 -7.698 23.050 1.00 87.25 200 GLU A CA 1
ATOM 1563 C C . GLU A 1 200 ? 5.020 -8.892 22.269 1.00 87.25 200 GLU A C 1
ATOM 1565 O O . GLU A 1 200 ? 5.552 -9.821 22.876 1.00 87.25 200 GLU A O 1
ATOM 1570 N N . GLU A 1 201 ? 5.014 -8.828 20.934 1.00 90.88 201 GLU A N 1
ATOM 1571 C CA . GLU A 1 201 ? 5.607 -9.856 20.070 1.00 90.88 201 GLU A CA 1
ATOM 1572 C C . GLU A 1 201 ? 7.142 -9.906 20.194 1.00 90.88 201 GLU A C 1
ATOM 1574 O O . GLU A 1 201 ? 7.723 -10.985 20.293 1.00 90.88 201 GLU A O 1
ATOM 1579 N N . LEU A 1 202 ? 7.816 -8.751 20.259 1.00 91.62 202 LEU A N 1
ATOM 1580 C CA . LEU A 1 202 ? 9.266 -8.681 20.488 1.00 91.62 202 LEU A CA 1
ATOM 1581 C C . LEU A 1 202 ? 9.661 -9.330 21.819 1.00 91.62 202 LEU A C 1
ATOM 1583 O O . LEU A 1 202 ? 10.621 -10.101 21.874 1.00 91.62 202 LEU A O 1
ATOM 1587 N N . ASN A 1 203 ? 8.889 -9.067 22.877 1.00 90.50 203 ASN A N 1
ATOM 1588 C CA . ASN A 1 203 ? 9.099 -9.675 24.188 1.00 90.50 203 ASN A CA 1
ATOM 1589 C C . ASN A 1 203 ? 8.902 -11.198 24.135 1.00 90.50 203 ASN A C 1
ATOM 1591 O O . ASN A 1 203 ? 9.718 -11.929 24.690 1.00 90.50 203 ASN A O 1
ATOM 1595 N N . GLN A 1 204 ? 7.872 -11.689 23.434 1.00 92.06 204 GLN A N 1
ATOM 1596 C CA . GLN A 1 204 ? 7.644 -13.130 23.244 1.00 92.06 204 GLN A CA 1
ATOM 1597 C C . GLN A 1 204 ? 8.804 -13.813 22.503 1.00 92.06 204 GLN A C 1
ATOM 1599 O O . GLN A 1 204 ? 9.163 -14.947 22.823 1.00 92.06 204 GLN A O 1
ATOM 1604 N N . ARG A 1 205 ? 9.428 -13.110 21.552 1.00 93.25 205 ARG A N 1
ATOM 1605 C CA . ARG A 1 205 ? 10.605 -13.579 20.801 1.00 93.25 205 ARG A CA 1
ATOM 1606 C C . ARG A 1 205 ? 11.934 -13.370 21.534 1.00 93.25 205 ARG A C 1
ATOM 1608 O O . ARG A 1 205 ? 12.972 -13.768 21.016 1.00 93.25 205 ARG A O 1
ATOM 1615 N N . ASN A 1 206 ? 11.918 -12.786 22.736 1.00 93.94 206 ASN A N 1
ATOM 1616 C CA . ASN A 1 206 ? 13.103 -12.422 23.521 1.00 93.94 206 ASN A CA 1
ATOM 1617 C C . ASN A 1 206 ? 14.072 -11.465 22.791 1.00 93.94 206 ASN A C 1
ATOM 1619 O O . ASN A 1 206 ? 15.285 -11.525 22.996 1.00 93.94 206 ASN A O 1
ATOM 1623 N N . ILE A 1 207 ? 13.548 -10.559 21.959 1.00 90.94 207 ILE A N 1
ATOM 1624 C CA . ILE A 1 207 ? 14.340 -9.562 21.223 1.00 90.94 207 ILE A CA 1
ATOM 1625 C C . ILE A 1 207 ? 14.359 -8.250 22.019 1.00 90.94 207 ILE A C 1
ATOM 1627 O O . ILE A 1 207 ? 13.354 -7.547 22.091 1.00 90.94 207 ILE A O 1
ATOM 1631 N N . GLN A 1 208 ? 15.505 -7.909 22.616 1.00 87.31 208 GLN A N 1
ATOM 1632 C CA . GLN A 1 208 ? 15.656 -6.687 23.429 1.00 87.31 208 GLN A CA 1
ATOM 1633 C C . GLN A 1 208 ? 16.166 -5.476 22.636 1.00 87.31 208 GLN A C 1
ATOM 1635 O O . GLN A 1 208 ? 15.784 -4.349 22.935 1.00 87.31 208 GLN A O 1
ATOM 1640 N N . ASN A 1 209 ? 17.008 -5.707 21.622 1.00 88.38 209 ASN A N 1
ATOM 1641 C CA . ASN A 1 209 ? 17.586 -4.670 20.763 1.00 88.38 209 ASN A CA 1
ATOM 1642 C C . ASN A 1 209 ? 17.212 -4.960 19.302 1.00 88.38 209 ASN A C 1
ATOM 1644 O O . ASN A 1 209 ? 18.038 -5.506 18.569 1.00 88.38 209 ASN A O 1
ATOM 1648 N N . PRO A 1 210 ? 15.958 -4.692 18.899 1.00 89.56 210 PRO A N 1
ATOM 1649 C CA . PRO A 1 210 ? 15.489 -5.045 17.569 1.00 89.56 210 PRO A CA 1
ATOM 1650 C C . PRO A 1 210 ? 16.189 -4.218 16.492 1.00 89.56 210 PRO A C 1
ATOM 1652 O O . PRO A 1 210 ? 16.349 -3.004 16.615 1.00 89.56 210 PRO A O 1
ATOM 1655 N N . THR A 1 211 ? 16.552 -4.881 15.404 1.00 89.62 211 THR A N 1
ATOM 1656 C CA . THR A 1 211 ? 16.912 -4.250 14.134 1.00 89.62 211 THR A CA 1
ATOM 1657 C C . THR A 1 211 ? 15.649 -3.888 13.346 1.00 89.62 211 THR A C 1
ATOM 1659 O O . THR A 1 211 ? 14.562 -4.404 13.614 1.00 89.62 211 THR A O 1
ATOM 1662 N N . ILE A 1 212 ? 15.763 -3.047 12.314 1.00 88.75 212 ILE A N 1
ATOM 1663 C CA . ILE A 1 212 ? 14.630 -2.775 11.408 1.00 88.75 212 ILE A CA 1
ATOM 1664 C C . ILE A 1 212 ? 14.140 -4.033 10.670 1.00 88.75 212 ILE A C 1
ATOM 1666 O O . ILE A 1 212 ? 12.964 -4.112 10.313 1.00 88.75 212 ILE A O 1
ATOM 1670 N N . ALA A 1 213 ? 15.006 -5.037 10.491 1.00 86.19 213 ALA A N 1
ATOM 1671 C CA . ALA A 1 213 ? 14.623 -6.333 9.942 1.00 86.19 213 ALA A CA 1
ATOM 1672 C C . ALA A 1 213 ? 13.723 -7.106 10.920 1.00 86.19 213 ALA A C 1
ATOM 1674 O O . ALA A 1 213 ? 12.671 -7.595 10.506 1.00 86.19 213 ALA A O 1
ATOM 1675 N N . ASP A 1 214 ? 14.071 -7.120 12.213 1.00 88.12 214 ASP A N 1
ATOM 1676 C CA . ASP A 1 214 ? 13.239 -7.728 13.262 1.00 88.12 214 ASP A CA 1
ATOM 1677 C C . ASP A 1 214 ? 11.869 -7.042 13.344 1.00 88.12 214 ASP A C 1
ATOM 1679 O O . ASP A 1 214 ? 10.834 -7.707 13.423 1.00 88.12 214 ASP A O 1
ATOM 1683 N N . ILE A 1 215 ? 11.836 -5.703 13.267 1.00 88.69 215 ILE A N 1
ATOM 1684 C CA . ILE A 1 215 ? 10.574 -4.948 13.254 1.00 88.69 215 ILE A CA 1
ATOM 1685 C C . ILE A 1 215 ? 9.728 -5.301 12.037 1.00 88.69 215 ILE A C 1
ATOM 1687 O O . ILE A 1 215 ? 8.532 -5.557 12.196 1.00 88.69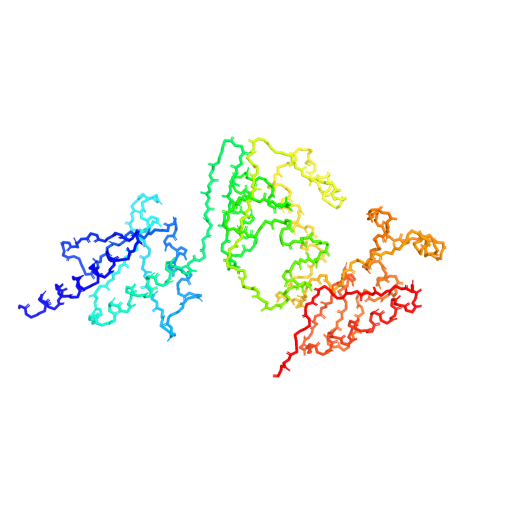 215 ILE A O 1
ATOM 1691 N N . ARG A 1 216 ? 10.315 -5.342 10.832 1.00 86.12 216 ARG A N 1
ATOM 1692 C CA . ARG A 1 216 ? 9.589 -5.743 9.620 1.00 86.12 216 ARG A CA 1
ATOM 1693 C C . ARG A 1 216 ? 8.986 -7.132 9.795 1.00 86.12 216 ARG A C 1
ATOM 1695 O O . ARG A 1 216 ? 7.801 -7.307 9.527 1.00 86.12 216 ARG A O 1
ATOM 1702 N N . GLU A 1 217 ? 9.766 -8.096 10.278 1.00 85.00 217 GLU A N 1
ATOM 1703 C CA . GLU A 1 217 ? 9.298 -9.467 10.482 1.00 85.00 217 GLU A CA 1
ATOM 1704 C C . GLU A 1 217 ? 8.121 -9.532 11.468 1.00 85.00 217 GLU A C 1
ATOM 1706 O O . GLU A 1 217 ? 7.080 -10.125 11.167 1.00 85.00 217 GLU A O 1
ATOM 1711 N N . VAL A 1 218 ? 8.246 -8.859 12.615 1.00 86.94 218 VAL A N 1
ATOM 1712 C CA . VAL A 1 218 ? 7.190 -8.768 13.631 1.00 86.94 218 VAL A CA 1
ATOM 1713 C C . VAL A 1 218 ? 5.929 -8.110 13.068 1.00 86.94 218 VAL A C 1
ATOM 1715 O O . VAL A 1 218 ? 4.823 -8.623 13.253 1.00 86.94 218 VAL A O 1
ATOM 1718 N N . VAL A 1 219 ? 6.066 -7.003 12.335 1.00 84.50 219 VAL A N 1
ATOM 1719 C CA . VAL A 1 219 ? 4.932 -6.315 11.702 1.00 84.50 219 VAL A CA 1
ATOM 1720 C C . VAL A 1 219 ? 4.251 -7.218 10.673 1.00 84.50 219 VAL A C 1
ATOM 1722 O O . VAL A 1 219 ? 3.022 -7.327 10.691 1.00 84.50 219 VAL A O 1
ATOM 1725 N N . CYS A 1 220 ? 5.011 -7.898 9.810 1.00 78.44 220 CYS A N 1
ATOM 1726 C CA . CYS A 1 220 ? 4.473 -8.852 8.840 1.00 78.44 220 CYS A CA 1
ATOM 1727 C C . CYS A 1 220 ? 3.678 -9.964 9.538 1.00 78.44 220 CYS A C 1
ATOM 1729 O O . CYS A 1 220 ? 2.534 -10.223 9.161 1.00 78.44 220 CYS A O 1
ATOM 1731 N N . TYR A 1 221 ? 4.229 -10.553 10.601 1.00 83.69 221 TYR A N 1
ATOM 1732 C CA . TYR A 1 221 ? 3.564 -11.594 11.384 1.00 83.69 221 TYR A CA 1
ATOM 1733 C C . TYR A 1 221 ? 2.257 -11.107 12.040 1.00 83.69 221 TYR A C 1
ATOM 1735 O O . TYR A 1 221 ? 1.200 -11.735 11.905 1.00 83.69 221 TYR A O 1
ATOM 1743 N N . ILE A 1 222 ? 2.279 -9.942 12.697 1.00 82.19 222 ILE A N 1
ATOM 1744 C CA . ILE A 1 222 ? 1.085 -9.349 13.323 1.00 82.19 222 ILE A CA 1
ATOM 1745 C C . ILE A 1 222 ? 0.005 -9.063 12.271 1.00 82.19 222 ILE A C 1
ATOM 1747 O O . ILE A 1 222 ? -1.184 -9.271 12.519 1.00 82.19 222 ILE A O 1
ATOM 1751 N N . ARG A 1 223 ? 0.396 -8.585 11.086 1.00 82.44 223 ARG A N 1
ATOM 1752 C CA . ARG A 1 223 ? -0.552 -8.307 10.002 1.00 82.44 223 ARG A CA 1
ATOM 1753 C C . ARG A 1 223 ? -1.163 -9.592 9.456 1.00 82.44 223 ARG A C 1
ATOM 1755 O O . ARG A 1 223 ? -2.382 -9.652 9.354 1.00 82.44 223 ARG A O 1
ATOM 1762 N N . GLN A 1 224 ? -0.359 -10.616 9.182 1.00 80.31 224 GLN A N 1
ATOM 1763 C CA . GLN A 1 224 ? -0.837 -11.907 8.669 1.00 80.31 224 GLN A CA 1
ATOM 1764 C C . GLN A 1 224 ? -1.751 -12.647 9.657 1.00 80.31 224 GLN A C 1
ATOM 1766 O O . GLN A 1 224 ? -2.654 -13.366 9.239 1.00 80.31 224 GLN A O 1
ATOM 1771 N N . SER A 1 225 ? -1.558 -12.462 10.967 1.00 81.75 225 SER A N 1
ATOM 1772 C CA . SER A 1 225 ? -2.421 -13.086 11.980 1.00 81.75 225 SER A CA 1
ATOM 1773 C C . SER A 1 225 ? -3.789 -12.404 12.134 1.00 81.75 225 SER A C 1
ATOM 1775 O O . SER A 1 225 ? -4.765 -13.069 12.501 1.00 81.75 225 SER A O 1
ATOM 1777 N N . LYS A 1 226 ? -3.884 -11.094 11.850 1.00 79.25 226 LYS A N 1
ATOM 1778 C CA . LYS A 1 226 ? -5.089 -10.274 12.094 1.00 79.25 226 LYS A CA 1
ATOM 1779 C C . LYS A 1 226 ? -5.866 -9.893 10.835 1.00 79.25 226 LYS A C 1
ATOM 1781 O O . LYS A 1 226 ? -7.078 -9.693 10.920 1.00 79.25 226 LYS A O 1
ATOM 1786 N N . LEU A 1 227 ? -5.186 -9.729 9.704 1.00 80.25 227 LEU A N 1
ATOM 1787 C CA . LEU A 1 227 ? -5.773 -9.237 8.462 1.00 80.25 227 LEU A CA 1
ATOM 1788 C C . LEU A 1 227 ? -5.978 -10.391 7.474 1.00 80.25 227 LEU A C 1
ATOM 1790 O O . LEU A 1 227 ? -5.062 -11.191 7.282 1.00 80.25 227 LEU A O 1
ATOM 1794 N N . PRO A 1 228 ? -7.153 -10.477 6.830 1.00 81.06 228 PRO A N 1
ATOM 1795 C CA . PRO A 1 228 ? -7.380 -11.466 5.793 1.00 81.06 228 PRO A CA 1
ATOM 1796 C C . PRO A 1 228 ? -6.550 -11.143 4.549 1.00 81.06 228 PRO A C 1
ATOM 1798 O O . PRO A 1 228 ? -6.499 -9.995 4.103 1.00 81.06 228 PRO A O 1
ATOM 1801 N N . ASP A 1 229 ? -5.933 -12.173 3.973 1.00 80.69 229 ASP A N 1
ATOM 1802 C CA . ASP A 1 229 ? -5.260 -12.088 2.677 1.00 80.69 229 ASP A CA 1
ATOM 1803 C C . ASP A 1 229 ? -6.295 -11.751 1.587 1.00 80.69 229 ASP A C 1
ATOM 1805 O O . ASP A 1 229 ? -7.183 -12.577 1.343 1.00 80.69 229 ASP A O 1
ATOM 1809 N N . PRO A 1 230 ? -6.201 -10.585 0.914 1.00 81.75 230 PRO A N 1
ATOM 1810 C CA . PRO A 1 230 ? -7.157 -10.185 -0.116 1.00 81.75 230 PRO A CA 1
ATOM 1811 C C . PRO A 1 230 ? -7.279 -11.181 -1.274 1.00 81.75 230 PRO A C 1
ATOM 1813 O O . PRO A 1 230 ? -8.334 -11.241 -1.900 1.00 81.75 230 PRO A O 1
ATOM 1816 N N . LYS A 1 231 ? -6.242 -11.989 -1.548 1.00 80.75 231 LYS A N 1
ATOM 1817 C CA . LYS A 1 231 ? -6.287 -13.030 -2.590 1.00 80.75 231 LYS A CA 1
ATOM 1818 C C . LYS A 1 231 ? -7.151 -14.228 -2.194 1.00 80.75 231 LYS A C 1
ATOM 1820 O O . LYS A 1 231 ? -7.636 -14.941 -3.065 1.00 80.75 231 LYS A O 1
ATOM 1825 N N . LYS A 1 232 ? -7.321 -14.473 -0.891 1.00 86.94 232 LYS A N 1
ATOM 1826 C CA . LYS A 1 232 ? -8.132 -15.579 -0.351 1.00 86.94 232 LYS A CA 1
ATOM 1827 C C . LYS A 1 232 ? -9.517 -15.117 0.071 1.00 86.94 232 LYS A C 1
ATOM 1829 O O . LYS A 1 232 ? -10.486 -15.844 -0.104 1.00 86.94 232 LYS A O 1
ATOM 1834 N N . LEU A 1 233 ? -9.589 -13.931 0.664 1.00 88.75 233 LEU A N 1
ATOM 1835 C CA . LEU A 1 233 ? -10.814 -13.322 1.147 1.00 88.75 233 LEU A CA 1
ATOM 1836 C C . LEU A 1 233 ? -10.792 -11.830 0.778 1.00 88.75 233 LEU A C 1
ATOM 1838 O O . LEU A 1 233 ? -10.189 -11.032 1.509 1.00 88.75 233 LEU A O 1
ATOM 1842 N N . PRO A 1 234 ? -11.407 -11.452 -0.359 1.00 92.12 234 PRO A N 1
ATOM 1843 C CA . PRO A 1 234 ? -11.342 -10.096 -0.890 1.00 92.12 234 PRO A CA 1
ATOM 1844 C C . PRO A 1 234 ? -11.773 -9.044 0.131 1.00 92.12 234 PRO A C 1
ATOM 1846 O O . PRO A 1 234 ? -12.833 -9.154 0.752 1.00 92.12 234 PRO A O 1
ATOM 1849 N N . ASN A 1 235 ? -10.935 -8.024 0.315 1.00 90.94 235 ASN A N 1
ATOM 1850 C CA . ASN A 1 235 ? -11.154 -6.935 1.262 1.00 90.94 235 ASN A CA 1
ATOM 1851 C C . ASN A 1 235 ? -10.350 -5.683 0.874 1.00 90.94 235 ASN A C 1
ATOM 1853 O O . ASN A 1 235 ? -9.378 -5.768 0.128 1.00 90.94 235 ASN A O 1
ATOM 1857 N N . GLY A 1 236 ? -10.752 -4.527 1.410 1.00 84.88 236 GLY A N 1
ATOM 1858 C CA . GLY A 1 236 ? -10.081 -3.234 1.214 1.00 84.88 236 GLY A CA 1
ATOM 1859 C C . GLY A 1 236 ? -9.269 -2.761 2.424 1.00 84.88 236 GLY A C 1
ATOM 1860 O O . GLY A 1 236 ? -9.063 -1.561 2.577 1.00 84.88 236 GLY A O 1
ATOM 1861 N N . GLY A 1 237 ? -8.866 -3.668 3.321 1.00 88.38 237 GLY A N 1
ATOM 1862 C CA . GLY A 1 237 ? -8.282 -3.307 4.614 1.00 88.38 237 GLY A CA 1
ATOM 1863 C C . GLY A 1 237 ? -9.305 -2.696 5.579 1.00 88.38 237 GLY A C 1
ATOM 1864 O O . GLY A 1 237 ? -10.484 -3.054 5.561 1.00 88.38 237 GLY A O 1
ATOM 1865 N N . SER A 1 238 ? -8.847 -1.798 6.459 1.00 89.44 238 SER A N 1
ATOM 1866 C CA . SER A 1 238 ? -9.734 -1.066 7.370 1.00 89.44 238 SER A CA 1
ATOM 1867 C C . SER A 1 238 ? -10.689 -0.186 6.570 1.00 89.44 238 SER A C 1
ATOM 1869 O O . SER A 1 238 ? -10.271 0.749 5.897 1.00 89.44 238 SER A O 1
ATOM 1871 N N . PHE A 1 239 ? -11.979 -0.487 6.652 1.00 94.44 239 PHE A N 1
ATOM 1872 C CA . PHE A 1 239 ? -13.000 0.143 5.828 1.00 94.44 239 PHE A CA 1
ATOM 1873 C C . PHE A 1 239 ? -13.399 1.533 6.333 1.00 94.44 239 PHE A C 1
ATOM 1875 O O . P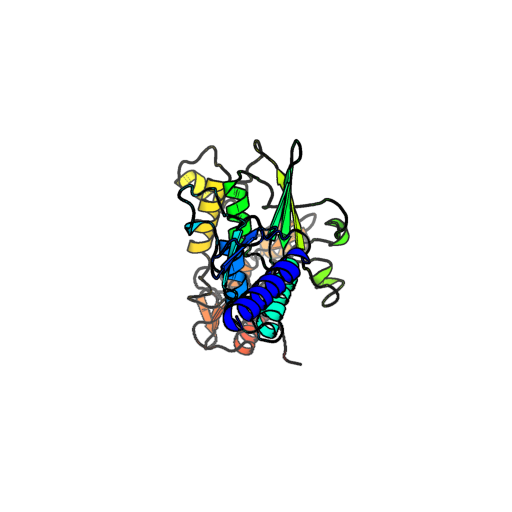HE A 1 239 ? -13.825 2.376 5.544 1.00 94.44 239 PHE A O 1
ATOM 1882 N N . PHE A 1 240 ? -13.237 1.785 7.634 1.00 96.31 240 PHE A N 1
ATOM 1883 C CA . PHE A 1 240 ? -13.591 3.039 8.296 1.00 96.31 240 PHE A CA 1
ATOM 1884 C C . PHE A 1 240 ? -12.375 3.687 8.952 1.00 96.31 240 PHE A C 1
ATOM 1886 O O . PHE A 1 240 ? -11.516 2.997 9.510 1.00 96.31 240 PHE A O 1
ATOM 1893 N N . LYS A 1 241 ? -12.348 5.021 8.941 1.00 93.12 241 LYS A N 1
ATOM 1894 C CA . LYS A 1 241 ? -11.420 5.802 9.758 1.00 93.12 241 LYS A CA 1
ATOM 1895 C C . LYS A 1 241 ? -11.828 5.725 11.229 1.00 93.12 241 LYS A C 1
ATOM 1897 O O . LYS A 1 241 ? -12.995 5.531 11.565 1.00 93.12 241 LYS A O 1
ATOM 1902 N N . ASN A 1 242 ? -10.863 5.946 12.115 1.00 95.56 242 ASN A N 1
ATOM 1903 C CA . ASN A 1 242 ? -11.160 6.187 13.523 1.00 95.56 242 ASN A CA 1
ATOM 1904 C C . ASN A 1 242 ? -11.713 7.614 13.697 1.00 95.56 242 ASN A C 1
ATOM 1906 O O . ASN A 1 242 ? -10.993 8.555 13.350 1.00 95.56 242 ASN A O 1
ATOM 1910 N N . PRO A 1 243 ? -12.941 7.794 14.218 1.00 95.75 243 PRO A N 1
ATOM 1911 C CA . PRO A 1 243 ? -13.534 9.113 14.381 1.00 95.75 243 PRO A CA 1
ATOM 1912 C C . PRO A 1 243 ? -12.832 9.882 15.503 1.00 95.75 243 PRO A C 1
ATOM 1914 O O . PRO A 1 243 ? -12.408 9.306 16.510 1.00 95.75 243 PRO A O 1
ATOM 1917 N N . VAL A 1 244 ? -12.717 11.195 15.323 1.00 95.00 244 VAL A N 1
ATOM 1918 C CA . VAL A 1 244 ? -12.202 12.122 16.333 1.00 95.00 244 VAL A CA 1
ATOM 1919 C C . VAL A 1 244 ? -13.390 12.863 16.930 1.00 95.00 244 VAL A C 1
ATOM 1921 O O . VAL A 1 244 ? -14.208 13.410 16.198 1.00 95.00 244 VAL A O 1
ATOM 1924 N N . VAL A 1 245 ? -13.495 12.845 18.256 1.00 95.25 245 VAL A N 1
ATOM 1925 C CA . VAL A 1 245 ? -14.577 13.472 19.018 1.00 95.25 245 VAL A CA 1
ATOM 1926 C C . VAL A 1 245 ? -14.007 14.420 20.061 1.00 95.25 245 VAL A C 1
ATOM 1928 O O . VAL A 1 245 ? -12.900 14.219 20.568 1.00 95.25 245 VAL A O 1
ATOM 1931 N N . THR A 1 246 ? -14.788 15.431 20.430 1.00 96.31 246 THR A N 1
ATOM 1932 C CA . THR A 1 246 ? -14.392 16.366 21.489 1.00 96.31 246 THR A CA 1
ATOM 1933 C C . THR A 1 246 ? -14.209 15.643 22.821 1.00 96.31 246 THR A C 1
ATOM 1935 O O . THR A 1 246 ? -14.846 14.620 23.096 1.00 96.31 246 THR A O 1
ATOM 1938 N N . LYS A 1 247 ? -13.379 16.207 23.704 1.00 94.38 247 LYS A N 1
ATOM 1939 C CA . LYS A 1 247 ? -13.177 15.659 25.052 1.00 94.38 247 LYS A CA 1
ATOM 1940 C C . LYS A 1 247 ? -14.489 15.510 25.837 1.00 94.38 247 LYS A C 1
ATOM 1942 O O . LYS A 1 247 ? -14.691 14.492 26.491 1.00 94.38 247 LYS A O 1
ATOM 1947 N N . VAL A 1 248 ? -15.401 16.472 25.692 1.00 95.12 248 VAL A N 1
ATOM 1948 C CA . VAL A 1 248 ? -16.728 16.461 26.332 1.00 95.12 248 VAL A CA 1
ATOM 1949 C C . VAL A 1 248 ? -17.568 15.275 25.854 1.00 95.12 248 VAL A C 1
ATOM 1951 O O . VAL A 1 248 ? -18.119 14.538 26.670 1.00 95.12 248 VAL A O 1
ATOM 1954 N N . GLN A 1 249 ? -17.634 15.057 24.538 1.00 95.88 249 GLN A N 1
ATOM 1955 C CA . GLN A 1 249 ? -18.359 13.922 23.966 1.00 95.88 249 GLN A CA 1
ATOM 1956 C C . GLN A 1 249 ? -17.729 12.589 24.387 1.00 95.88 249 GLN A C 1
ATOM 1958 O O . GLN A 1 249 ? -18.445 11.655 24.746 1.00 95.88 249 GLN A O 1
ATOM 1963 N N . TYR A 1 250 ? -16.395 12.504 24.401 1.00 96.56 250 TYR A N 1
ATOM 1964 C CA . TYR A 1 250 ? -15.689 11.317 24.880 1.00 96.56 250 TYR A CA 1
ATOM 1965 C C . TYR A 1 250 ? -16.013 10.997 26.340 1.00 96.56 250 TYR A C 1
ATOM 1967 O O . TYR A 1 250 ? -1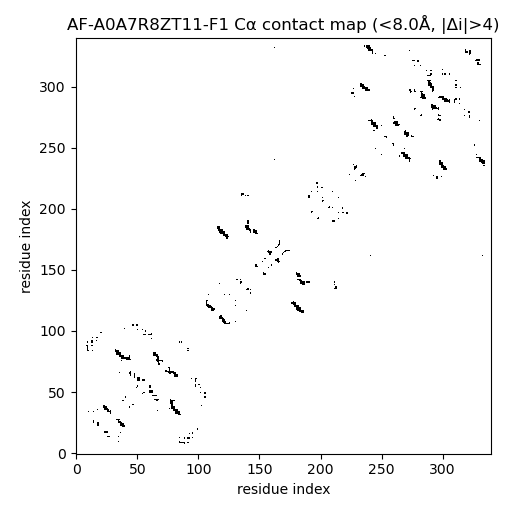6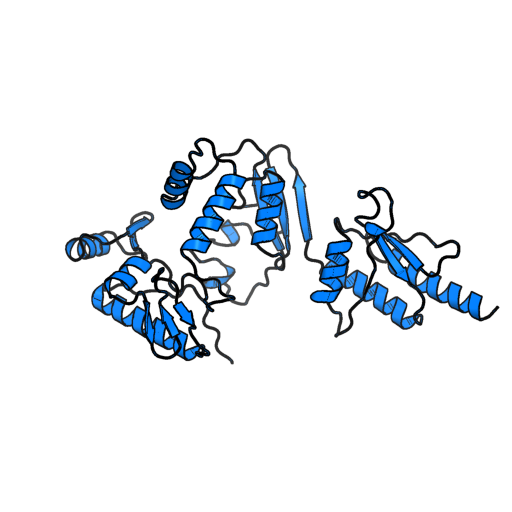.291 9.841 26.644 1.00 96.56 250 TYR A O 1
ATOM 1975 N N . ASP A 1 251 ? -15.993 11.984 27.239 1.00 95.38 251 ASP A N 1
ATOM 1976 C CA . ASP A 1 251 ? -16.248 11.744 28.662 1.00 95.38 251 ASP A CA 1
ATOM 1977 C C . ASP A 1 251 ? -17.687 11.236 28.885 1.00 95.38 251 ASP A C 1
ATOM 1979 O O . ASP A 1 251 ? -17.884 10.254 29.604 1.00 95.38 251 ASP A O 1
ATOM 1983 N N . ALA A 1 252 ? -18.672 11.792 28.166 1.00 95.38 252 ALA A N 1
ATOM 1984 C CA . ALA A 1 252 ? -20.053 11.298 28.181 1.00 95.38 252 ALA A CA 1
ATOM 1985 C C . ALA A 1 252 ? -20.183 9.863 27.631 1.00 95.38 252 ALA A C 1
ATOM 1987 O O . ALA A 1 252 ? -20.929 9.041 28.171 1.00 95.38 252 ALA A O 1
ATOM 1988 N N . LEU A 1 253 ? -19.447 9.530 26.564 1.00 95.62 253 LEU A N 1
ATOM 1989 C CA . LEU A 1 253 ? -19.416 8.171 26.018 1.00 95.62 253 LEU A CA 1
ATOM 1990 C C . LEU A 1 253 ? -18.726 7.191 26.966 1.00 95.62 253 LEU A C 1
ATOM 1992 O O . LEU A 1 253 ? -19.174 6.056 27.098 1.00 95.62 253 LEU A O 1
ATOM 1996 N N . LYS A 1 254 ? -17.658 7.618 27.642 1.00 95.38 254 LYS A N 1
ATOM 1997 C CA . LYS A 1 254 ? -16.887 6.798 28.579 1.00 95.38 254 LYS A CA 1
ATOM 1998 C C . LYS A 1 254 ? -17.684 6.468 29.840 1.00 95.38 254 LYS A C 1
ATOM 2000 O O . LYS A 1 254 ? -17.529 5.372 30.370 1.00 95.38 254 LYS A O 1
ATOM 2005 N N . GLU A 1 255 ? -18.558 7.370 30.282 1.00 95.25 255 GLU A N 1
ATOM 2006 C CA . GLU A 1 255 ? -19.492 7.118 31.384 1.00 95.25 255 GLU A CA 1
ATOM 2007 C C . GLU A 1 255 ? -20.510 6.023 31.025 1.00 95.25 255 GLU A C 1
ATOM 2009 O O . GLU A 1 255 ? -20.707 5.080 31.790 1.00 95.25 255 GLU A O 1
ATOM 2014 N N . LYS A 1 256 ? -21.103 6.092 29.824 1.00 94.50 256 LYS A N 1
ATOM 2015 C CA . LYS A 1 256 ? -22.049 5.073 29.327 1.00 94.50 256 LYS A CA 1
ATOM 2016 C C . LYS A 1 256 ? -21.367 3.757 28.947 1.00 94.50 256 LYS A C 1
ATOM 2018 O O . LYS A 1 256 ? -21.960 2.687 29.076 1.00 94.50 256 LYS A O 1
ATOM 2023 N N . HIS A 1 257 ? -20.124 3.830 28.481 1.00 94.38 257 HIS A N 1
ATOM 2024 C CA . HIS A 1 257 ? -19.331 2.702 28.008 1.00 94.38 257 HIS A CA 1
ATOM 2025 C C . HIS A 1 257 ? -17.947 2.698 28.679 1.00 94.38 257 HIS A C 1
ATOM 2027 O O . HIS A 1 257 ? -16.956 3.109 28.065 1.00 94.38 257 HIS A O 1
ATOM 2033 N N . PRO A 1 258 ? -17.830 2.172 29.915 1.00 93.62 258 PRO A N 1
ATOM 2034 C CA . PRO A 1 258 ? -16.575 2.195 30.678 1.00 93.62 258 PRO A CA 1
ATOM 2035 C C . PRO A 1 258 ? -15.385 1.560 29.945 1.00 93.62 258 PRO A C 1
ATOM 2037 O O . PRO A 1 258 ? -14.245 2.010 30.075 1.00 93.62 258 PRO A O 1
ATOM 2040 N N . ASN A 1 259 ? -15.649 0.564 29.096 1.00 93.56 259 ASN A N 1
ATOM 2041 C CA . ASN A 1 259 ? -14.635 -0.157 28.324 1.00 93.56 259 ASN A CA 1
ATOM 2042 C C . ASN A 1 259 ? -14.293 0.495 26.968 1.00 93.56 259 ASN A C 1
ATOM 2044 O O . ASN A 1 259 ? -13.523 -0.088 26.210 1.00 93.56 259 ASN A O 1
ATOM 2048 N N . LEU A 1 260 ? -14.828 1.686 26.659 1.00 94.75 260 LEU A N 1
ATOM 2049 C CA . LEU A 1 260 ? -14.567 2.402 25.404 1.00 94.75 260 LEU A CA 1
ATOM 2050 C C . LEU A 1 260 ? -13.065 2.604 25.177 1.00 94.75 260 LEU A C 1
ATOM 2052 O O . LEU A 1 260 ? -12.367 3.152 26.038 1.00 94.75 260 LEU A O 1
ATOM 2056 N N . VAL A 1 261 ? -12.579 2.205 24.005 1.00 94.38 261 VAL A N 1
ATOM 2057 C CA . VAL A 1 261 ? -11.175 2.369 23.611 1.00 94.38 261 VAL A CA 1
ATOM 2058 C C . VAL A 1 261 ? -11.019 3.649 22.794 1.00 94.38 261 VAL A C 1
ATOM 2060 O O . VAL A 1 261 ? -11.661 3.820 21.757 1.00 94.38 261 VAL A O 1
ATOM 2063 N N . ALA A 1 262 ? -10.146 4.544 23.253 1.00 94.38 262 ALA A N 1
ATOM 2064 C CA . ALA A 1 262 ? -9.810 5.787 22.571 1.00 94.38 262 ALA A CA 1
ATOM 2065 C C . ALA A 1 262 ? -8.354 6.178 22.836 1.00 94.38 262 ALA A C 1
ATOM 2067 O O . ALA A 1 262 ? -7.758 5.766 23.833 1.00 94.38 262 ALA A O 1
ATOM 2068 N N . TYR A 1 263 ? -7.807 7.009 21.957 1.00 91.44 263 TYR A N 1
ATOM 2069 C CA . TYR A 1 263 ? -6.436 7.502 22.018 1.00 91.44 263 TYR A CA 1
ATOM 2070 C C . TYR A 1 263 ? -6.432 9.035 21.974 1.00 91.44 263 TYR A C 1
ATOM 2072 O O . TYR A 1 263 ? -7.233 9.607 21.230 1.00 91.44 263 TYR A O 1
ATOM 2080 N N . PRO A 1 264 ? -5.549 9.717 22.723 1.00 91.50 264 PRO A N 1
ATOM 2081 C CA . PRO A 1 264 ? -5.410 11.169 22.635 1.00 91.50 264 PRO A CA 1
ATOM 2082 C C . PRO A 1 264 ? -5.094 11.635 21.207 1.00 91.50 264 PRO A C 1
ATOM 2084 O O . PRO A 1 264 ? -4.322 10.990 20.493 1.00 91.50 264 PRO A O 1
ATOM 2087 N N . SER A 1 265 ? -5.685 12.756 20.792 1.00 88.56 265 SER A N 1
ATOM 2088 C CA . SER A 1 265 ? -5.469 13.375 19.482 1.00 88.56 265 SER A CA 1
ATOM 2089 C C . SER A 1 265 ? -5.538 14.899 19.609 1.00 88.56 265 SER A C 1
ATOM 2091 O O . SER A 1 265 ? -6.555 15.517 19.306 1.00 88.56 265 SER A O 1
ATOM 2093 N N . GLY A 1 266 ? -4.455 15.515 20.092 1.00 89.12 266 GLY A N 1
ATOM 2094 C CA . GLY A 1 266 ? -4.443 16.943 20.424 1.00 89.12 266 GLY A CA 1
ATOM 2095 C C . GLY A 1 266 ? -5.310 17.233 21.654 1.00 89.12 266 GLY A C 1
ATOM 2096 O O . GLY A 1 266 ? -5.140 16.588 22.687 1.00 89.12 266 GLY A O 1
ATOM 2097 N N . SER A 1 267 ? -6.233 18.193 21.543 1.00 89.56 267 SER A N 1
ATOM 2098 C CA . SER A 1 267 ? -7.253 18.476 22.569 1.00 89.56 267 SER A CA 1
ATOM 2099 C C . SER A 1 267 ? -8.422 17.486 22.565 1.00 89.56 267 SER A C 1
ATOM 2101 O O . SER A 1 267 ? -9.215 17.470 23.507 1.00 89.56 267 SER A O 1
ATOM 2103 N N . ASP A 1 268 ? -8.522 16.674 21.515 1.00 94.31 268 ASP A N 1
ATOM 2104 C CA . ASP A 1 268 ? -9.639 15.777 21.253 1.00 94.31 268 ASP A CA 1
ATOM 2105 C C . ASP A 1 268 ? -9.252 14.312 21.482 1.00 94.31 268 ASP A C 1
ATOM 2107 O O . ASP A 1 268 ? -8.106 13.963 21.791 1.00 94.31 268 ASP A O 1
ATOM 2111 N N . MET A 1 269 ? -10.235 13.426 21.339 1.00 95.06 269 MET A N 1
ATOM 2112 C CA . MET A 1 269 ? -10.085 11.992 21.546 1.00 95.06 269 MET A CA 1
ATOM 2113 C C . MET A 1 269 ? -10.437 11.243 20.265 1.00 95.06 269 MET A C 1
ATOM 2115 O O . MET A 1 269 ? -11.507 11.421 19.693 1.00 95.06 269 MET A O 1
ATOM 2119 N N . LYS A 1 270 ? -9.549 10.357 19.821 1.00 95.69 270 LYS A N 1
ATOM 2120 C CA . LYS A 1 270 ? -9.767 9.491 18.662 1.00 95.69 270 LYS A CA 1
ATOM 2121 C C . LYS A 1 270 ? -10.290 8.137 19.121 1.00 95.69 270 LYS A C 1
ATOM 2123 O O . LYS A 1 270 ? -9.556 7.381 19.759 1.00 95.69 270 LYS A O 1
ATOM 2128 N N . LEU A 1 271 ? -11.543 7.826 18.809 1.00 96.56 271 LEU A N 1
ATOM 2129 C CA . LEU A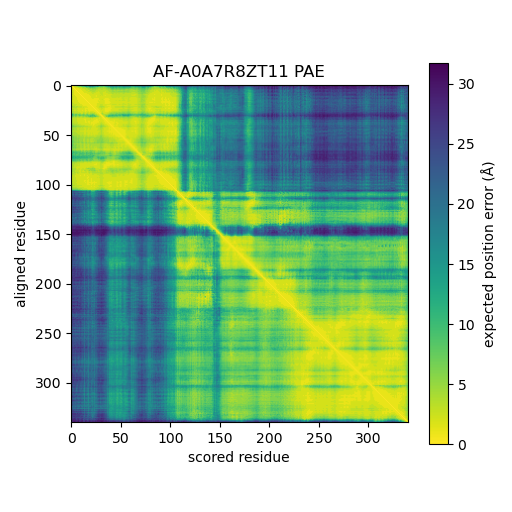 1 271 ? -12.173 6.567 19.206 1.00 96.56 271 LEU A CA 1
ATOM 2130 C C . LEU A 1 271 ? -11.694 5.421 18.312 1.00 96.56 271 LEU A C 1
ATOM 2132 O O . LEU A 1 271 ? -11.489 5.598 17.112 1.00 96.56 271 LEU A O 1
ATOM 2136 N N . ALA A 1 272 ? -11.545 4.223 18.873 1.00 95.38 272 ALA A N 1
ATOM 2137 C CA . ALA A 1 272 ? -11.265 3.032 18.083 1.00 95.38 272 ALA A CA 1
ATOM 2138 C C . ALA A 1 272 ? -12.547 2.564 17.373 1.00 95.38 272 ALA A C 1
ATOM 2140 O O . ALA A 1 272 ? -13.397 1.916 17.982 1.00 95.38 272 ALA A O 1
ATOM 2141 N N . ALA A 1 273 ? -12.676 2.836 16.072 1.00 96.12 273 ALA A N 1
ATOM 2142 C CA . ALA A 1 273 ? -13.847 2.443 15.284 1.00 96.12 273 ALA A CA 1
ATOM 2143 C C . ALA A 1 273 ? -14.065 0.920 15.285 1.00 96.12 273 ALA A C 1
ATOM 2145 O O . ALA A 1 273 ? -15.198 0.459 15.374 1.00 96.12 273 ALA A O 1
ATOM 2146 N N . GLY A 1 274 ? -12.985 0.130 15.303 1.00 94.75 274 GLY A N 1
ATOM 2147 C CA . GLY A 1 274 ? -13.086 -1.323 15.459 1.00 94.75 274 GLY A CA 1
ATOM 2148 C C . GLY A 1 274 ? -13.755 -1.747 16.766 1.00 94.75 274 GLY A C 1
ATOM 2149 O O . GLY A 1 274 ? -14.525 -2.698 16.757 1.00 94.75 274 GLY A O 1
ATOM 2150 N N . TRP A 1 275 ? -13.525 -1.020 17.864 1.00 96.06 275 TRP A N 1
ATOM 2151 C CA . TRP A 1 275 ? -14.188 -1.295 19.140 1.00 96.06 275 TRP A CA 1
ATOM 2152 C C . TRP A 1 275 ? -15.681 -0.953 19.079 1.00 96.06 275 TRP A C 1
ATOM 2154 O O . TRP A 1 275 ? -16.494 -1.753 19.528 1.00 96.06 275 TRP A O 1
ATOM 2164 N N . LEU A 1 276 ? -16.046 0.189 18.479 1.00 97.25 276 LEU A N 1
ATOM 2165 C CA . LEU A 1 276 ? -17.450 0.597 18.317 1.00 97.25 276 LEU A CA 1
ATOM 2166 C C . LEU A 1 276 ? -18.246 -0.453 17.526 1.00 97.25 276 LEU A C 1
ATOM 2168 O O . LEU A 1 276 ? -19.329 -0.856 17.935 1.00 97.25 276 LEU A O 1
ATOM 2172 N N . ILE A 1 277 ? -17.676 -0.933 16.419 1.00 97.50 277 ILE A N 1
ATOM 2173 C CA . ILE A 1 277 ? -18.300 -1.937 15.549 1.00 97.50 277 ILE A CA 1
ATOM 2174 C C . ILE A 1 277 ? -18.389 -3.300 16.259 1.00 97.50 277 ILE A C 1
ATOM 2176 O O . ILE A 1 277 ? -19.436 -3.946 16.236 1.00 97.50 277 ILE A O 1
ATOM 2180 N N . ASP A 1 278 ? -17.315 -3.740 16.922 1.00 96.44 278 ASP A N 1
ATOM 2181 C CA . ASP A 1 278 ? -17.280 -5.019 17.646 1.00 96.44 278 ASP A CA 1
ATOM 2182 C C . ASP A 1 278 ? -18.265 -5.046 18.822 1.00 96.44 278 ASP A C 1
ATOM 2184 O O . ASP A 1 278 ? -18.984 -6.024 19.010 1.00 96.44 278 ASP A O 1
ATOM 2188 N N . ASN A 1 279 ? -18.368 -3.947 19.575 1.00 96.12 279 ASN A N 1
ATOM 2189 C CA . ASN A 1 279 ? -19.269 -3.851 20.724 1.00 96.12 279 ASN A CA 1
ATOM 2190 C C . ASN A 1 279 ? -20.759 -3.885 20.326 1.00 96.12 279 ASN A C 1
ATOM 2192 O O . ASN A 1 279 ? -21.600 -4.234 21.150 1.00 96.12 279 ASN A O 1
ATOM 2196 N N . LEU A 1 280 ? -21.087 -3.571 19.069 1.00 96.44 280 LEU A N 1
ATOM 2197 C CA . LEU A 1 280 ? -22.423 -3.755 18.486 1.00 96.44 280 LEU A CA 1
ATOM 2198 C C . LEU A 1 280 ? -22.642 -5.164 17.900 1.00 96.44 280 LEU A C 1
ATOM 2200 O O . LEU A 1 280 ? -23.688 -5.450 17.324 1.00 96.44 280 LEU A O 1
ATOM 2204 N N . GLY A 1 281 ? -21.668 -6.069 18.032 1.00 96.69 281 GLY A N 1
ATOM 2205 C CA . GLY A 1 281 ? -21.787 -7.456 17.581 1.00 96.69 281 GLY A CA 1
ATOM 2206 C C . GLY A 1 281 ? -21.659 -7.635 16.067 1.00 96.69 281 GLY A C 1
ATOM 2207 O O . GLY A 1 281 ? -22.092 -8.651 15.524 1.00 96.69 281 GLY A O 1
ATOM 2208 N N . TRP A 1 282 ? -21.072 -6.666 15.362 1.00 97.62 282 TRP A N 1
ATOM 2209 C CA . TRP A 1 282 ? -20.871 -6.769 13.918 1.00 97.62 282 TRP A CA 1
ATOM 2210 C C . TRP A 1 282 ? -19.726 -7.704 13.532 1.00 97.62 282 TRP A C 1
ATOM 2212 O O . TRP A 1 282 ? -19.740 -8.231 12.426 1.00 97.62 282 TRP A O 1
ATOM 2222 N N . LYS A 1 283 ? -18.745 -7.944 14.406 1.00 96.62 283 LYS A N 1
ATOM 2223 C CA . LYS A 1 283 ? -17.592 -8.804 14.101 1.00 96.62 283 LYS A CA 1
ATOM 2224 C C . LYS A 1 283 ? -18.042 -10.231 13.753 1.00 96.62 283 LYS A C 1
ATOM 2226 O O . LYS A 1 283 ? -18.736 -10.876 14.533 1.00 96.62 283 LYS A O 1
ATOM 2231 N N . GLY A 1 284 ? -17.658 -10.717 12.570 1.00 95.56 284 GLY A N 1
ATOM 2232 C CA . GLY A 1 284 ? -18.089 -12.015 12.031 1.00 95.56 284 GLY A CA 1
ATOM 2233 C C . GLY A 1 284 ? -19.519 -12.058 11.468 1.00 95.56 284 GLY A C 1
ATOM 2234 O O . GLY A 1 284 ? -19.931 -13.091 10.937 1.00 95.56 284 GLY A O 1
ATOM 2235 N N . LYS A 1 285 ? -20.291 -10.965 11.551 1.00 97.19 285 LYS A N 1
ATOM 2236 C CA . LYS A 1 285 ? -21.661 -10.890 11.024 1.00 97.19 285 LYS A CA 1
ATOM 2237 C C . LYS A 1 285 ? -21.645 -10.802 9.498 1.00 97.19 285 LYS A C 1
ATOM 2239 O O . LYS A 1 285 ? -20.825 -10.101 8.901 1.00 97.19 285 LYS A O 1
ATOM 2244 N N . ARG A 1 286 ? -22.592 -11.496 8.864 1.00 96.50 286 ARG A N 1
ATOM 2245 C CA . ARG A 1 286 ? -22.793 -11.502 7.409 1.00 96.50 286 ARG A CA 1
ATOM 2246 C C . ARG A 1 286 ? -24.090 -10.808 7.022 1.00 96.50 286 ARG A C 1
ATOM 2248 O O . ARG A 1 286 ? -25.068 -10.841 7.766 1.00 96.50 286 ARG A O 1
ATOM 2255 N N . MET A 1 287 ? -24.094 -10.233 5.827 1.00 96.31 287 MET A N 1
ATOM 2256 C CA . MET A 1 287 ? -25.261 -9.659 5.174 1.00 96.31 287 MET A CA 1
ATOM 2257 C C . MET A 1 287 ? -25.274 -10.146 3.720 1.00 96.31 287 MET A C 1
ATOM 2259 O O . MET A 1 287 ? -24.628 -9.580 2.841 1.00 96.31 287 MET A O 1
ATOM 2263 N N . GLY A 1 288 ? -25.944 -11.278 3.487 1.00 95.06 288 GLY A N 1
ATOM 2264 C CA . GLY A 1 288 ? -25.870 -11.986 2.209 1.00 95.06 288 GLY A CA 1
ATOM 2265 C C . GLY A 1 288 ? -24.449 -12.483 1.918 1.00 95.06 288 GLY A C 1
ATOM 2266 O O . GLY A 1 288 ? -23.877 -13.228 2.712 1.00 95.06 288 GLY A O 1
ATOM 2267 N N . LYS A 1 289 ? -23.894 -12.051 0.781 1.00 96.25 289 LYS A N 1
ATOM 2268 C CA . LYS A 1 289 ? -22.588 -12.479 0.241 1.00 96.25 289 LYS A CA 1
ATOM 2269 C C . LYS A 1 289 ? -21.377 -11.802 0.891 1.00 96.25 289 LYS A C 1
ATOM 2271 O O . LYS A 1 289 ? -20.240 -12.235 0.713 1.00 96.25 289 LYS A O 1
ATOM 2276 N N . VAL A 1 290 ? -21.615 -10.728 1.637 1.00 97.69 290 VAL A N 1
ATOM 2277 C CA . VAL A 1 290 ? -20.580 -9.891 2.251 1.00 97.69 290 VAL A CA 1
ATOM 2278 C C . VAL A 1 290 ? -20.698 -9.921 3.769 1.00 97.69 290 VAL A C 1
ATOM 2280 O O . VAL A 1 290 ? -21.718 -10.334 4.322 1.00 97.69 290 VAL A O 1
ATOM 2283 N N . GLY A 1 291 ? -19.665 -9.481 4.478 1.00 97.38 291 GLY A N 1
ATOM 2284 C CA . GLY A 1 291 ? -19.738 -9.366 5.929 1.00 97.38 291 GLY A CA 1
ATOM 2285 C C . GLY A 1 291 ? -18.547 -8.659 6.546 1.00 97.38 291 GLY A C 1
ATOM 2286 O O . GLY A 1 291 ? -17.699 -8.099 5.856 1.00 97.38 291 GLY A O 1
ATOM 2287 N N . VAL A 1 292 ? -18.501 -8.685 7.870 1.00 97.31 292 VAL A N 1
ATOM 2288 C CA . VAL A 1 292 ? -17.384 -8.180 8.667 1.00 97.31 292 VAL A CA 1
ATOM 2289 C C . VAL A 1 292 ? -16.488 -9.356 9.034 1.00 97.31 292 VAL A C 1
ATOM 2291 O O . VAL A 1 292 ? -16.982 -10.412 9.430 1.00 97.31 292 VAL A O 1
ATOM 2294 N N . HIS A 1 293 ? -15.174 -9.178 8.931 1.00 95.56 293 HIS A N 1
ATOM 2295 C CA . HIS A 1 293 ? -14.209 -10.217 9.272 1.00 95.56 293 HIS A CA 1
ATOM 2296 C C . HIS A 1 293 ? -14.361 -10.683 10.733 1.00 95.56 293 HIS A C 1
ATOM 2298 O O . HIS A 1 293 ? -14.677 -9.901 11.632 1.00 95.56 293 HIS A O 1
ATOM 2304 N N . ASP A 1 294 ? -14.107 -11.964 10.985 1.00 91.38 294 ASP A N 1
ATOM 2305 C CA . ASP A 1 294 ? -14.293 -12.617 12.288 1.00 91.38 294 ASP A CA 1
ATOM 2306 C C . ASP A 1 294 ? -13.236 -12.211 13.331 1.00 91.38 294 ASP A C 1
ATOM 2308 O O . ASP A 1 294 ? -13.512 -12.192 14.531 1.00 91.38 294 ASP A O 1
ATOM 2312 N N . LYS A 1 295 ? -12.036 -11.826 12.883 1.00 89.12 295 LYS A N 1
ATOM 2313 C CA . LYS A 1 295 ? -10.937 -11.383 13.760 1.00 89.12 295 LYS A CA 1
ATOM 2314 C C . LYS A 1 295 ? -10.744 -9.870 13.810 1.00 89.12 295 LYS A C 1
ATOM 2316 O O . LYS A 1 295 ? -10.040 -9.385 14.693 1.00 89.12 295 LYS A O 1
ATOM 2321 N N . GLN A 1 296 ? -11.317 -9.116 12.869 1.00 90.19 296 GLN A N 1
ATOM 2322 C CA . GLN A 1 296 ? -11.067 -7.677 12.748 1.00 90.19 296 GLN A CA 1
ATOM 2323 C C . GLN A 1 296 ? -12.322 -6.917 12.311 1.00 90.19 296 GLN A C 1
ATOM 2325 O O . GLN A 1 296 ? -12.669 -6.900 11.135 1.00 90.19 296 GLN A O 1
ATOM 2330 N N . ALA A 1 297 ? -12.954 -6.218 13.254 1.00 95.06 297 ALA A N 1
ATOM 2331 C CA . ALA A 1 297 ? -14.230 -5.533 13.040 1.00 95.06 297 ALA A CA 1
ATOM 2332 C C . ALA A 1 297 ? -14.166 -4.362 12.039 1.00 95.06 297 ALA A C 1
ATOM 2334 O O . ALA A 1 297 ? -15.187 -3.966 11.488 1.00 95.06 297 ALA A O 1
ATOM 2335 N N . LEU A 1 298 ? -12.975 -3.816 11.770 1.00 94.06 298 LEU A N 1
ATOM 2336 C CA . LEU A 1 298 ? -12.795 -2.770 10.756 1.00 94.06 298 LEU A CA 1
ATOM 2337 C C . LEU A 1 298 ? -12.755 -3.291 9.321 1.00 94.06 298 LEU A C 1
ATOM 2339 O O . LEU A 1 298 ? -12.836 -2.484 8.399 1.00 94.06 298 LEU A O 1
ATOM 2343 N N . VAL A 1 299 ? -12.575 -4.594 9.111 1.00 94.31 299 VAL A N 1
ATOM 2344 C CA . VAL A 1 299 ? -12.355 -5.148 7.774 1.00 94.31 299 VAL A CA 1
ATOM 2345 C C . VAL A 1 299 ? -13.656 -5.742 7.259 1.00 94.31 299 VAL A C 1
ATOM 2347 O O . VAL A 1 299 ? -14.150 -6.735 7.796 1.00 94.31 299 VAL A O 1
ATOM 2350 N N . LEU A 1 300 ? -14.195 -5.139 6.199 1.00 96.38 300 LEU A N 1
ATOM 2351 C CA . LEU A 1 300 ? -15.300 -5.720 5.440 1.00 96.38 300 LEU A CA 1
ATOM 2352 C C . LEU A 1 300 ? -14.744 -6.668 4.384 1.00 96.38 300 LEU A C 1
ATOM 2354 O O . LEU A 1 300 ? -13.756 -6.358 3.715 1.00 96.38 300 LEU A O 1
ATOM 2358 N N . VAL A 1 301 ? -15.383 -7.823 4.254 1.00 96.00 301 VAL A N 1
ATOM 2359 C CA . VAL A 1 301 ? -14.929 -8.933 3.421 1.00 96.00 301 VAL A CA 1
ATOM 2360 C C . VAL A 1 301 ? -16.027 -9.383 2.469 1.00 96.00 301 VAL A C 1
ATOM 2362 O O . VAL A 1 301 ? -17.218 -9.338 2.793 1.00 96.00 301 VAL A O 1
ATOM 2365 N N . ASN A 1 302 ? -15.609 -9.853 1.299 1.00 95.81 302 ASN A N 1
ATOM 2366 C CA . ASN A 1 302 ? -16.480 -10.511 0.339 1.00 95.81 302 ASN A CA 1
ATOM 2367 C C . ASN A 1 302 ? -16.311 -12.026 0.475 1.00 95.81 302 ASN A C 1
ATOM 2369 O O . ASN A 1 302 ? -15.255 -12.553 0.140 1.00 95.81 302 ASN A O 1
ATOM 2373 N N . TYR A 1 303 ? -17.304 -12.720 1.032 1.00 92.38 303 TYR A N 1
ATOM 2374 C CA . TYR A 1 303 ? -17.214 -14.170 1.243 1.00 92.38 303 TYR A CA 1
ATOM 2375 C C . TYR A 1 303 ? -17.524 -14.967 -0.025 1.00 92.38 303 TYR A C 1
ATOM 2377 O O . TYR A 1 303 ? -17.114 -16.119 -0.141 1.00 92.38 303 TYR A O 1
ATOM 2385 N N . GLU A 1 304 ? -18.266 -14.355 -0.939 1.00 91.25 304 GLU A N 1
ATOM 2386 C CA . GLU A 1 304 ? -18.708 -14.920 -2.210 1.00 91.25 304 GLU A CA 1
ATOM 2387 C C . GLU A 1 304 ? -18.558 -13.838 -3.295 1.00 91.25 304 GLU A C 1
ATOM 2389 O O . GLU A 1 304 ? -17.833 -12.865 -3.110 1.00 91.25 304 GLU A O 1
ATOM 2394 N N . ASP A 1 305 ? -19.264 -13.948 -4.418 1.00 91.69 305 ASP A N 1
ATOM 2395 C CA . ASP A 1 305 ? -19.274 -12.912 -5.458 1.00 91.69 305 ASP A CA 1
ATOM 2396 C C . ASP A 1 305 ? -20.309 -11.815 -5.147 1.00 91.69 305 ASP A C 1
ATOM 2398 O O . ASP A 1 305 ? -21.315 -11.639 -5.850 1.00 91.69 305 ASP A O 1
ATOM 2402 N N . GLY A 1 306 ? -20.117 -11.127 -4.016 1.00 91.88 306 GLY A N 1
ATOM 2403 C CA . GLY A 1 306 ? -20.862 -9.922 -3.648 1.00 91.88 306 GLY A CA 1
ATOM 2404 C C . GLY A 1 306 ? -20.469 -8.727 -4.516 1.00 91.88 306 GLY A C 1
ATOM 2405 O O . GLY A 1 306 ? -19.311 -8.572 -4.902 1.00 91.88 306 GLY A O 1
ATOM 2406 N N . SER A 1 307 ? -21.440 -7.876 -4.827 1.00 94.31 307 SER A N 1
ATOM 2407 C CA . SER A 1 307 ? -21.250 -6.662 -5.619 1.00 94.31 307 SER A CA 1
ATOM 2408 C C . SER A 1 307 ? -20.716 -5.496 -4.777 1.00 94.31 307 SER A C 1
ATOM 2410 O O . SER A 1 307 ? -20.822 -5.475 -3.549 1.00 94.31 307 SER A O 1
ATOM 2412 N N . GLY A 1 308 ? -20.211 -4.452 -5.445 1.00 93.00 308 GLY A N 1
ATOM 2413 C CA . GLY A 1 308 ? -19.842 -3.200 -4.772 1.00 93.00 308 GLY A CA 1
ATOM 2414 C C . GLY A 1 308 ? -21.016 -2.555 -4.024 1.00 93.00 308 GLY A C 1
ATOM 2415 O O . GLY A 1 308 ? -20.814 -1.940 -2.978 1.00 93.00 308 GLY A O 1
ATOM 2416 N N . LYS A 1 309 ? -22.250 -2.760 -4.507 1.00 94.44 309 LYS A N 1
ATOM 2417 C CA . LYS A 1 309 ? -23.465 -2.316 -3.819 1.00 94.44 309 LYS A CA 1
ATOM 2418 C C . LYS A 1 309 ? -23.695 -3.081 -2.515 1.00 94.44 309 LYS A C 1
ATOM 2420 O O . LYS A 1 309 ? -24.024 -2.449 -1.520 1.00 94.44 309 LYS A O 1
ATOM 2425 N N . ASP A 1 310 ? -23.460 -4.392 -2.489 1.00 96.38 310 ASP A N 1
ATOM 2426 C CA . ASP A 1 310 ? -23.623 -5.195 -1.268 1.00 96.38 310 ASP A CA 1
ATOM 2427 C C . ASP A 1 310 ? -22.670 -4.714 -0.158 1.00 96.38 310 ASP A C 1
ATOM 2429 O O . ASP A 1 310 ? -23.079 -4.519 0.987 1.00 96.38 310 ASP A O 1
ATOM 2433 N N . ILE A 1 311 ? -21.407 -4.432 -0.507 1.00 96.44 311 ILE A N 1
ATOM 2434 C CA . ILE A 1 311 ? -20.418 -3.845 0.416 1.00 96.44 311 ILE A CA 1
ATOM 2435 C C . ILE A 1 311 ? -20.822 -2.424 0.850 1.00 96.44 311 ILE A C 1
ATOM 2437 O O . ILE A 1 311 ? -20.661 -2.045 2.017 1.00 96.44 311 ILE A O 1
ATOM 2441 N N . TYR A 1 312 ? -21.348 -1.616 -0.073 1.00 96.00 312 TYR A N 1
ATOM 2442 C CA . TYR A 1 312 ? -21.826 -0.271 0.241 1.00 96.00 312 TYR A CA 1
ATOM 2443 C C . TYR A 1 312 ? -22.995 -0.305 1.235 1.00 96.00 312 TYR A C 1
ATOM 2445 O O . TYR A 1 312 ? -22.960 0.401 2.242 1.00 96.00 312 TYR A O 1
ATOM 2453 N N . ASP A 1 313 ? -23.982 -1.167 1.005 1.00 97.06 313 ASP A N 1
ATOM 2454 C CA . ASP A 1 313 ? -25.148 -1.316 1.874 1.00 97.06 3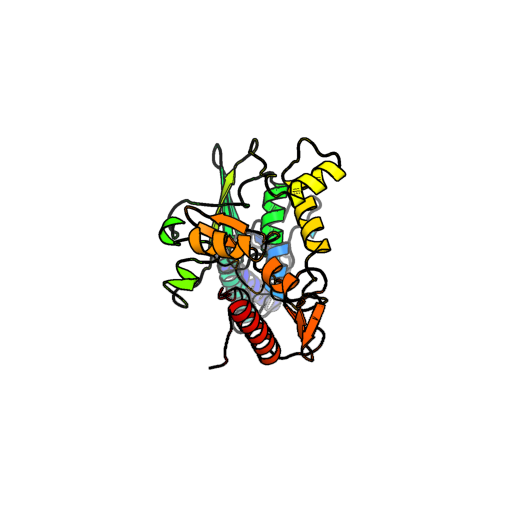13 ASP A CA 1
ATOM 2455 C C . ASP A 1 313 ? -24.742 -1.846 3.258 1.00 97.06 313 ASP A C 1
ATOM 2457 O O . ASP A 1 313 ? -25.191 -1.313 4.274 1.00 97.06 313 ASP A O 1
ATOM 2461 N N . LEU A 1 314 ? -23.829 -2.827 3.319 1.00 97.69 314 LEU A N 1
ATOM 2462 C CA . LEU A 1 314 ? -23.257 -3.315 4.582 1.00 97.69 314 LEU A CA 1
ATOM 2463 C C . LEU A 1 314 ? -22.593 -2.179 5.364 1.00 97.69 314 LEU A C 1
ATOM 2465 O O . LEU A 1 314 ? -22.840 -2.003 6.556 1.00 97.69 314 LEU A O 1
ATOM 2469 N N . SER A 1 315 ? -21.761 -1.382 4.693 1.00 97.31 315 SER A N 1
ATOM 2470 C CA . SER A 1 315 ? -21.091 -0.263 5.353 1.00 97.31 315 SER A CA 1
ATOM 2471 C C . SER A 1 315 ? -22.059 0.844 5.779 1.00 97.31 315 SER A C 1
ATOM 2473 O O . SER A 1 315 ? -21.840 1.446 6.825 1.00 97.31 315 SER A O 1
ATOM 2475 N N . GLN A 1 316 ? -23.145 1.091 5.033 1.00 97.62 316 GLN A N 1
ATOM 2476 C CA . GLN A 1 316 ? -24.194 2.033 5.445 1.00 97.62 316 GLN A CA 1
ATOM 2477 C C . GLN A 1 316 ? -24.928 1.546 6.697 1.00 97.62 316 GLN A C 1
ATOM 2479 O O . GLN A 1 316 ? -25.153 2.346 7.602 1.00 97.62 316 GLN A O 1
ATOM 2484 N N . ALA A 1 317 ? -25.257 0.253 6.777 1.00 97.94 317 ALA A N 1
ATOM 2485 C CA . ALA A 1 317 ? -25.904 -0.322 7.955 1.00 97.94 317 ALA A CA 1
ATOM 2486 C C . ALA A 1 317 ? -25.038 -0.152 9.216 1.00 97.94 317 ALA A C 1
ATOM 2488 O O . ALA A 1 317 ? -25.537 0.273 10.255 1.00 97.94 317 ALA A O 1
ATOM 2489 N N . ILE A 1 318 ? -23.727 -0.396 9.104 1.00 98.06 318 ILE A N 1
ATOM 2490 C CA . ILE A 1 318 ? -22.775 -0.204 10.209 1.00 98.06 318 ILE A CA 1
ATOM 2491 C C . ILE A 1 318 ? -22.702 1.270 10.633 1.00 98.06 318 ILE A C 1
ATOM 2493 O O . ILE A 1 318 ? -22.759 1.562 11.825 1.00 98.06 318 ILE A O 1
ATOM 2497 N N . ILE A 1 319 ? -22.603 2.205 9.678 1.00 98.12 319 ILE A N 1
ATOM 2498 C CA . ILE A 1 319 ? -22.576 3.650 9.974 1.00 98.12 319 ILE A CA 1
ATOM 2499 C C . ILE A 1 319 ? -23.838 4.073 10.729 1.00 98.12 319 ILE A C 1
ATOM 2501 O O . ILE A 1 319 ? -23.743 4.779 11.732 1.00 98.12 319 ILE A O 1
ATOM 2505 N N . GLN A 1 320 ? -25.011 3.631 10.268 1.00 97.81 320 GLN A N 1
ATOM 2506 C CA . GLN A 1 320 ? -26.290 3.969 10.892 1.00 97.81 320 GLN A CA 1
ATOM 2507 C C . GLN A 1 320 ? -26.378 3.446 12.325 1.00 97.81 320 GLN A C 1
ATOM 2509 O O . GLN A 1 320 ? -26.780 4.188 13.217 1.00 97.81 320 GLN A O 1
ATOM 2514 N N . GLU A 1 321 ? -25.975 2.199 12.564 1.00 97.75 321 GLU A N 1
ATOM 2515 C CA . GLU A 1 321 ? -26.061 1.601 13.898 1.00 97.75 321 GLU A CA 1
ATOM 2516 C C . GLU A 1 321 ? -25.058 2.229 14.877 1.00 97.75 321 GLU A C 1
ATOM 2518 O O . GLU A 1 321 ? -25.409 2.515 16.020 1.00 97.75 321 GLU A O 1
ATOM 2523 N N . VAL A 1 322 ? -23.836 2.535 14.422 1.00 97.62 322 VAL A N 1
ATOM 2524 C CA . VAL A 1 322 ? -22.833 3.240 15.240 1.00 97.62 322 VAL A CA 1
ATOM 2525 C C . VAL A 1 322 ? -23.292 4.661 15.569 1.00 97.62 322 VAL A C 1
ATOM 2527 O O . VAL A 1 322 ? -23.185 5.080 16.722 1.00 97.62 322 VAL A O 1
ATOM 2530 N N . SER A 1 323 ? -23.870 5.375 14.601 1.00 97.19 323 SER A N 1
ATOM 2531 C CA . SER A 1 323 ? -24.441 6.705 14.829 1.00 97.19 323 SER A CA 1
ATOM 2532 C C . SER A 1 323 ? -25.586 6.660 15.842 1.00 97.19 323 SER A C 1
ATOM 2534 O O . SER A 1 323 ? -25.592 7.443 16.786 1.00 97.19 323 SER A O 1
ATOM 2536 N N . GLN A 1 324 ? -26.505 5.700 15.726 1.00 96.69 324 GLN A N 1
ATOM 2537 C CA . GLN A 1 324 ? -27.625 5.559 16.662 1.00 96.69 324 GLN A CA 1
ATOM 2538 C C . GLN A 1 324 ? -27.183 5.176 18.080 1.00 96.69 324 GLN A C 1
ATOM 2540 O O . GLN A 1 324 ? -27.756 5.664 19.052 1.00 96.69 324 GLN A O 1
ATOM 2545 N N . ALA A 1 325 ? -26.185 4.300 18.212 1.00 95.56 325 ALA A N 1
ATOM 2546 C CA . ALA A 1 325 ? -25.741 3.804 19.511 1.00 95.56 325 ALA A CA 1
ATOM 2547 C C . ALA A 1 325 ? -24.819 4.782 20.252 1.00 95.56 325 ALA A C 1
ATOM 2549 O O . ALA A 1 325 ? -24.884 4.875 21.479 1.00 95.56 325 ALA A O 1
ATOM 2550 N N . TYR A 1 326 ? -23.962 5.497 19.520 1.00 95.94 326 TYR A N 1
ATOM 2551 C CA . TYR A 1 326 ? -22.874 6.286 20.104 1.00 95.94 326 TYR A CA 1
ATOM 2552 C C . TYR A 1 326 ? -22.932 7.776 19.774 1.00 95.94 326 TYR A C 1
ATOM 2554 O O . TYR A 1 326 ? -22.110 8.519 20.299 1.00 95.94 326 TYR A O 1
ATOM 2562 N N . ASP A 1 327 ? -23.861 8.227 18.929 1.00 95.12 327 ASP A N 1
ATOM 2563 C CA . ASP A 1 327 ? -23.877 9.602 18.406 1.00 95.12 327 ASP A CA 1
ATOM 2564 C C . ASP A 1 327 ? -22.543 9.970 17.722 1.00 95.12 327 ASP A C 1
ATOM 2566 O O . ASP A 1 327 ? -21.989 11.056 17.882 1.00 95.12 327 ASP A O 1
ATOM 2570 N N . VAL A 1 328 ? -21.969 8.999 17.004 1.00 95.88 328 VAL A N 1
ATOM 2571 C CA . VAL A 1 328 ? -20.683 9.113 16.304 1.00 95.88 328 VAL A CA 1
ATOM 2572 C C . VAL A 1 328 ? -20.862 8.678 14.858 1.00 95.88 328 VAL A C 1
ATOM 2574 O O . VAL A 1 328 ? -21.312 7.567 14.585 1.00 95.88 328 VAL A O 1
ATOM 2577 N N . GLU A 1 329 ? -20.465 9.532 13.920 1.00 95.31 329 GLU A N 1
ATOM 2578 C CA . GLU A 1 329 ? -20.494 9.212 12.496 1.00 95.31 329 GLU A CA 1
ATOM 2579 C C . GLU A 1 329 ? -19.164 8.586 12.054 1.00 95.31 329 GLU A C 1
ATOM 2581 O O . GLU A 1 329 ? -18.084 9.132 12.292 1.00 95.31 329 GLU A O 1
ATOM 2586 N N . LEU A 1 330 ? -19.231 7.412 11.419 1.00 96.81 330 LEU A N 1
ATOM 2587 C CA . LEU A 1 330 ? -18.059 6.766 10.833 1.00 96.81 330 LEU A CA 1
ATOM 2588 C C . LEU A 1 330 ? -17.857 7.225 9.390 1.00 96.81 330 LEU A C 1
ATOM 2590 O O . LEU A 1 330 ? -18.756 7.127 8.557 1.00 96.81 330 LEU A O 1
ATOM 2594 N N . GLU A 1 331 ? -16.630 7.624 9.066 1.00 95.44 331 GLU A N 1
ATOM 2595 C CA . GLU A 1 331 ? -16.227 7.937 7.696 1.00 95.44 331 GLU A CA 1
ATOM 2596 C C . GLU A 1 331 ? -15.554 6.721 7.043 1.00 95.44 331 GLU A C 1
ATOM 2598 O O . GLU A 1 331 ? -14.701 6.063 7.648 1.00 95.44 331 GLU A O 1
ATOM 2603 N N . ARG A 1 332 ? -15.894 6.434 5.781 1.00 93.94 332 ARG A N 1
ATOM 2604 C CA . ARG A 1 332 ? -15.213 5.395 4.996 1.00 93.94 332 ARG A CA 1
ATOM 2605 C C . ARG A 1 332 ? -13.788 5.822 4.655 1.00 93.94 332 ARG A C 1
ATOM 2607 O O . ARG A 1 332 ? -13.549 6.925 4.172 1.00 93.94 332 ARG A O 1
ATOM 2614 N N . GLU A 1 333 ? -12.836 4.921 4.857 1.00 90.19 333 GLU A N 1
ATOM 2615 C CA . GLU A 1 333 ? -11.456 5.105 4.405 1.00 90.19 333 GLU A CA 1
ATOM 2616 C C . GLU A 1 333 ? -11.305 4.744 2.920 1.00 90.19 333 GLU A C 1
ATOM 2618 O O . GLU A 1 333 ? -10.582 5.426 2.185 1.00 90.19 333 GLU A O 1
ATOM 2623 N N . VAL A 1 334 ? -12.025 3.708 2.477 1.00 88.69 334 VAL A N 1
ATOM 2624 C CA . VAL A 1 334 ? -12.033 3.252 1.083 1.00 88.69 334 VAL A CA 1
ATOM 2625 C C . VAL A 1 334 ? -12.737 4.253 0.165 1.00 88.69 334 VAL A C 1
ATOM 2627 O O . VAL A 1 334 ? -13.717 4.898 0.545 1.00 88.69 334 VAL A O 1
ATOM 2630 N N . ARG A 1 335 ? -12.268 4.360 -1.082 1.00 85.69 335 ARG A N 1
ATOM 2631 C CA . ARG A 1 335 ? -12.918 5.190 -2.103 1.00 85.69 335 ARG A CA 1
ATOM 2632 C C . ARG A 1 335 ? -14.070 4.424 -2.746 1.00 85.69 335 ARG A C 1
ATOM 2634 O O . ARG A 1 335 ? -13.874 3.326 -3.258 1.00 85.69 335 ARG A O 1
ATOM 2641 N N . VAL A 1 336 ? -15.253 5.030 -2.760 1.00 87.75 336 VAL A N 1
ATOM 2642 C CA . VAL A 1 336 ? -16.403 4.522 -3.515 1.00 87.75 336 VAL A CA 1
ATOM 2643 C C . VAL A 1 336 ? -16.336 5.109 -4.919 1.00 87.75 336 VAL A C 1
ATOM 2645 O O . VAL A 1 336 ? -16.465 6.319 -5.092 1.00 87.75 336 VAL A O 1
ATOM 2648 N N . VAL A 1 337 ? -16.103 4.256 -5.914 1.00 85.19 337 VAL A N 1
ATOM 2649 C CA . VAL A 1 337 ? -16.091 4.645 -7.328 1.00 85.19 337 VAL A CA 1
ATOM 2650 C C . VAL A 1 337 ? -17.431 4.251 -7.932 1.00 85.19 337 VAL A C 1
ATOM 2652 O O . VAL A 1 337 ? -17.861 3.106 -7.803 1.00 85.19 337 VAL A O 1
ATOM 2655 N N . THR A 1 338 ? -18.102 5.205 -8.566 1.00 79.31 338 THR A N 1
ATOM 2656 C CA . THR A 1 338 ? -19.335 4.960 -9.318 1.00 79.31 338 THR A CA 1
ATOM 2657 C C . THR A 1 338 ? -19.007 5.019 -10.803 1.00 79.31 338 THR A C 1
ATOM 2659 O O . THR A 1 338 ? -18.167 5.814 -11.221 1.00 79.31 338 THR A O 1
ATOM 2662 N N . SER A 1 339 ? -19.613 4.140 -11.598 1.00 72.25 339 SER A N 1
ATOM 2663 C CA . SER A 1 339 ? -19.563 4.244 -13.055 1.00 72.25 339 SER A CA 1
ATOM 2664 C C . SER A 1 339 ? -20.379 5.465 -13.475 1.00 72.25 339 SER A C 1
ATOM 2666 O O . SER A 1 339 ? -21.572 5.524 -13.167 1.00 72.25 339 SER A O 1
ATOM 2668 N N . SER A 1 340 ? -19.722 6.423 -14.127 1.00 45.09 340 SER A N 1
ATOM 2669 C CA . SER A 1 340 ? -20.344 7.564 -14.810 1.00 45.09 340 SER A CA 1
ATOM 2670 C C . SER A 1 340 ? -21.016 7.151 -16.107 1.00 45.09 340 SER A C 1
ATOM 2672 O O . SER A 1 340 ? -20.381 6.335 -16.818 1.00 45.09 340 SER A O 1
#

InterPro domains:
  IPR003170 UDP-N-acetylenolpyruvoylglucosamine reductase [MF_00037] (1-340)
  IPR003170 UDP-N-acetylenolpyruvoylglucosamine reductase [PTHR21071] (153-337)
  IPR004839 Aminotransferase, class I/classII, large domain [PF00155] (3-58)
  IPR011601 UDP-N-acetylenolpyruvoylglucosamine reductase, C-terminal [PF02873] (215-337)
  IPR015422 Pyridoxal phosphate-dependent transferase, small domain [G3DSA:3.90.1150.10] (1-109)
  IPR015424 Pyridoxal phosphate-dependent transferase [SSF53383] (2-104)
  IPR016169 FAD-binding, type PCMH, subdomain 2 [G3DSA:3.30.465.10] (110-153)
  IPR016169 FAD-binding, type PCMH, subdomain 2 [G3DSA:3.30.465.10] (154-226)
  IPR036318 FAD-binding, type PCMH-like superfamily [SSF56176] (109-194)
  IPR036635 UDP-N-acetylenolpyruvoylglucosamine reductase, C-terminal domain superfamily [G3DSA:3.90.78.10] (228-340)
  IPR036635 UDP-N-acetylenolpyruvoylglucosamine reductase, C-terminal domain superfamily [SSF56194] (211-338)

Foldseek 3Di:
DVVVVQQVVLQCLLQVLQVVAPQKHWDRDPDDQKTKIFHPAQAVPVLQVCQVPPDDDVPDGDHWAQDQVVDPDNVPRRRMIIDGSPDHSVVSSVHSVSVNVSSVQPFDWDWDDDPWKIKTKTFPPDDPVVVVVVCLVVLWAFPVPFFDDDPDQGCVSQCDDDLDTCCRPVNDPNDDGTMDIGITGHPPDDDDQPPPQSVVVCVVVVNPPDGVVSSVVSVVVVCPVQPDDCVQWNWDPQFWAFDKAAPVLVVVLCVVPVPWDWDDDPRIIGGDLQCLQVVVVQQVDDDPQKGAHNRTRRIITGNDPDDLVRSVVRVVVSQVVSCVPRVTGIDTSDDDDDDD

Radius of gyration: 26.78 Å; Cα contacts (8 Å, |Δi|>4): 502; chains: 1; bounding box: 60×38×83 Å

pLDDT: mean 85.46, std 12.04, range [27.09, 98.12]